Protein AF-A0A812M7A1-F1 (afdb_monomer_lite)

pLDDT: mean 77.53, std 21.24, range [25.5, 97.5]

Radius of gyration: 32.24 Å; chains: 1; bounding box: 88×56×75 Å

Structure (mmCIF, N/CA/C/O backbone):
data_AF-A0A812M7A1-F1
#
_entry.id   AF-A0A812M7A1-F1
#
loop_
_atom_site.group_PDB
_atom_site.id
_atom_site.type_symbol
_atom_site.label_atom_id
_atom_site.label_alt_id
_atom_site.label_comp_id
_atom_site.label_asym_id
_atom_site.label_entity_id
_atom_site.label_seq_id
_atom_site.pdbx_PDB_ins_code
_atom_site.Cartn_x
_atom_site.Cartn_y
_atom_site.Cartn_z
_atom_site.occupancy
_atom_site.B_iso_or_equiv
_atom_site.auth_seq_id
_atom_site.auth_comp_id
_atom_site.auth_asym_id
_atom_site.auth_atom_id
_atom_site.pdbx_PDB_model_num
ATOM 1 N N . MET A 1 1 ? -9.993 4.383 23.270 1.00 43.31 1 MET A N 1
ATOM 2 C CA . MET A 1 1 ? -11.446 4.223 23.498 1.00 43.31 1 MET A CA 1
ATOM 3 C C . MET A 1 1 ? -11.978 3.030 22.695 1.00 43.31 1 MET A C 1
ATOM 5 O O . MET A 1 1 ? -12.741 3.214 21.765 1.00 43.31 1 MET A O 1
ATOM 9 N N . THR A 1 2 ? -11.536 1.804 22.993 1.00 52.00 2 THR A N 1
ATOM 10 C CA . THR A 1 2 ? -11.909 0.593 22.219 1.00 52.00 2 THR A CA 1
ATOM 11 C C . THR A 1 2 ? -12.809 -0.370 22.996 1.00 52.00 2 THR A C 1
ATOM 13 O O . THR A 1 2 ? -13.536 -1.146 22.389 1.00 52.00 2 THR A O 1
ATOM 16 N N . SER A 1 3 ? -12.820 -0.286 24.332 1.00 56.00 3 SER A N 1
ATOM 17 C CA . SER A 1 3 ? -13.637 -1.159 25.192 1.00 56.00 3 SER A CA 1
ATOM 18 C C . SER A 1 3 ? -15.144 -0.888 25.068 1.00 56.00 3 SER A C 1
ATOM 20 O O . SER A 1 3 ? -15.955 -1.804 25.128 1.00 56.00 3 SER A O 1
ATOM 22 N N . THR A 1 4 ? -15.535 0.365 24.815 1.00 69.50 4 THR A N 1
ATOM 23 C CA . THR A 1 4 ? -16.947 0.772 24.699 1.00 69.50 4 THR A CA 1
ATOM 24 C C . THR A 1 4 ? -17.639 0.210 23.462 1.00 69.50 4 THR A C 1
ATOM 26 O O . THR A 1 4 ? -18.849 0.019 23.479 1.00 69.50 4 THR A O 1
ATOM 29 N N . LEU A 1 5 ? -16.884 -0.075 22.398 1.00 77.06 5 LEU A N 1
ATOM 30 C CA . LEU A 1 5 ? -17.440 -0.571 21.141 1.00 77.06 5 LEU A CA 1
ATOM 31 C C . LEU A 1 5 ? -17.860 -2.043 21.251 1.00 77.06 5 LEU A C 1
ATOM 33 O O . LEU A 1 5 ? -18.914 -2.424 20.749 1.00 77.06 5 LEU A O 1
ATOM 37 N N . LEU A 1 6 ? -17.073 -2.859 21.960 1.00 83.06 6 LEU A N 1
ATOM 38 C CA . LEU A 1 6 ? -17.343 -4.293 22.115 1.00 83.06 6 LEU A CA 1
ATOM 39 C C . LEU A 1 6 ? -18.573 -4.580 22.981 1.00 83.06 6 LEU A C 1
ATOM 41 O O . LEU A 1 6 ? -19.248 -5.584 22.757 1.00 83.06 6 LEU A O 1
ATOM 45 N N . GLU A 1 7 ? -18.882 -3.684 23.918 1.00 86.44 7 GLU A N 1
ATOM 46 C CA . GLU A 1 7 ? -20.028 -3.789 24.827 1.00 86.44 7 GLU A CA 1
ATOM 47 C C . GLU A 1 7 ? -21.247 -2.960 24.376 1.00 86.44 7 GLU A C 1
ATOM 49 O O . GLU A 1 7 ? -22.251 -2.898 25.083 1.00 86.44 7 GLU A O 1
ATOM 54 N N . SER A 1 8 ? -21.201 -2.335 23.192 1.00 90.31 8 SER A N 1
ATOM 55 C CA . SER A 1 8 ? -22.308 -1.527 22.668 1.00 90.31 8 SER A CA 1
ATOM 56 C C . SER A 1 8 ? -23.355 -2.383 21.949 1.00 90.31 8 SER A C 1
ATOM 58 O O . SER A 1 8 ? -23.091 -2.956 20.890 1.00 90.31 8 SER A O 1
ATOM 60 N N . GLU A 1 9 ? -24.580 -2.422 22.486 1.00 89.62 9 GLU A N 1
ATOM 61 C CA . GLU A 1 9 ? -25.716 -3.081 21.821 1.00 89.62 9 GLU A CA 1
ATOM 62 C C . GLU A 1 9 ? -26.144 -2.350 20.539 1.00 89.62 9 GLU A C 1
ATOM 64 O O . GLU A 1 9 ? -26.530 -2.978 19.551 1.00 89.62 9 GLU A O 1
ATOM 69 N N . ALA A 1 10 ? -26.049 -1.017 20.535 1.00 87.56 10 ALA A N 1
ATOM 70 C CA . ALA A 1 10 ? -26.396 -0.200 19.377 1.00 87.56 10 ALA A CA 1
ATOM 71 C C . ALA A 1 10 ? -25.455 -0.477 18.197 1.00 87.56 10 ALA A C 1
ATOM 73 O O . ALA A 1 10 ? -25.912 -0.609 17.063 1.00 87.56 10 ALA A O 1
ATOM 74 N N . GLU A 1 11 ? -24.160 -0.635 18.478 1.00 88.00 11 GLU A N 1
ATOM 75 C CA . GLU A 1 11 ? -23.157 -0.932 17.455 1.00 88.00 11 GLU A CA 1
ATOM 76 C C . GLU A 1 11 ? -23.317 -2.352 16.908 1.00 88.00 11 GLU A C 1
ATOM 78 O O . GLU A 1 11 ? -23.228 -2.580 15.701 1.00 88.00 11 GLU A O 1
ATOM 83 N N . PHE A 1 12 ? -23.621 -3.308 17.791 1.00 88.44 12 PHE A N 1
ATOM 84 C CA . PHE A 1 12 ? -23.919 -4.682 17.401 1.00 88.44 12 PHE A CA 1
ATOM 85 C C . PHE A 1 12 ? -25.092 -4.744 16.411 1.00 88.44 12 PHE A C 1
ATOM 87 O O . PHE A 1 12 ? -24.996 -5.385 15.363 1.00 88.44 12 PHE A O 1
ATOM 94 N N . LEU A 1 13 ? -26.174 -4.016 16.700 1.00 87.88 13 LEU A N 1
ATOM 95 C CA . LEU A 1 13 ? -27.337 -3.913 15.819 1.00 87.88 13 LEU A CA 1
ATOM 96 C C . LEU A 1 13 ? -27.032 -3.193 14.504 1.00 87.88 13 LEU A C 1
ATOM 98 O O . LEU A 1 13 ? -27.460 -3.654 13.444 1.00 87.88 13 LEU A O 1
ATOM 102 N N . ALA A 1 14 ? -26.312 -2.071 14.562 1.00 87.31 14 ALA A N 1
ATOM 103 C CA . ALA A 1 14 ? -25.940 -1.307 13.378 1.00 87.31 14 ALA A CA 1
ATOM 104 C C . ALA A 1 14 ? -25.132 -2.176 12.408 1.00 87.31 14 ALA A C 1
ATOM 106 O O . ALA A 1 14 ? -25.476 -2.274 11.228 1.00 87.31 14 ALA A O 1
ATOM 107 N N . ARG A 1 15 ? -24.135 -2.901 12.928 1.00 85.19 15 ARG A N 1
ATOM 108 C CA . ARG A 1 15 ? -23.300 -3.784 12.119 1.00 85.19 15 ARG A CA 1
ATOM 109 C C . ARG A 1 15 ? -24.064 -4.981 11.574 1.00 85.19 15 ARG A C 1
ATOM 111 O O . ARG A 1 15 ? -23.864 -5.324 10.414 1.00 85.19 15 ARG A O 1
ATOM 118 N N . ALA A 1 16 ? -24.946 -5.594 12.369 1.00 84.75 16 ALA A N 1
ATOM 119 C CA . ALA A 1 16 ? -25.778 -6.711 11.923 1.00 84.75 16 ALA A CA 1
ATOM 120 C C . ALA A 1 16 ? -26.663 -6.321 10.726 1.00 84.75 16 ALA A C 1
ATOM 122 O O . ALA A 1 16 ? -26.758 -7.077 9.758 1.00 84.75 16 ALA A O 1
ATOM 123 N N . ARG A 1 17 ? -27.247 -5.114 10.744 1.00 83.69 17 ARG A N 1
ATOM 124 C CA . ARG A 1 17 ? -27.999 -4.577 9.598 1.00 83.69 17 ARG A CA 1
ATOM 125 C C . ARG A 1 17 ? -27.107 -4.279 8.401 1.00 83.69 17 ARG A C 1
ATOM 127 O O . ARG A 1 17 ? -27.494 -4.567 7.275 1.00 83.69 17 ARG A O 1
ATOM 134 N N . GLU A 1 18 ? -25.923 -3.720 8.632 1.00 82.00 18 GLU A N 1
ATOM 135 C CA . GLU A 1 18 ? -24.987 -3.357 7.563 1.00 82.00 18 GLU A CA 1
ATOM 136 C C . GLU A 1 18 ? -24.528 -4.579 6.752 1.00 82.00 18 GLU A C 1
ATOM 138 O O . GLU A 1 18 ? -24.449 -4.519 5.528 1.00 82.00 18 GLU A O 1
ATOM 143 N N . ILE A 1 19 ? -24.294 -5.714 7.419 1.00 80.12 19 ILE A N 1
ATOM 144 C CA . ILE A 1 19 ? -23.956 -6.988 6.759 1.00 80.12 19 ILE A CA 1
ATOM 145 C C . ILE A 1 19 ? -25.195 -7.758 6.260 1.00 80.12 19 ILE A C 1
ATOM 147 O O . ILE A 1 19 ? -25.084 -8.883 5.765 1.00 80.12 19 ILE A O 1
ATOM 151 N N . GLY A 1 20 ? -26.386 -7.168 6.390 1.00 77.38 20 GLY A N 1
ATOM 152 C CA . GLY A 1 20 ? -27.655 -7.727 5.929 1.00 77.38 20 GLY A CA 1
ATOM 153 C C . GLY A 1 20 ? -28.077 -9.009 6.648 1.00 77.38 20 GLY A C 1
ATOM 154 O O . GLY A 1 20 ? -28.628 -9.907 6.011 1.00 77.38 20 GLY A O 1
ATOM 155 N N . MET A 1 21 ? -27.809 -9.122 7.955 1.00 81.75 21 MET A N 1
ATOM 156 C CA . MET A 1 21 ? -28.411 -10.182 8.768 1.00 81.75 21 MET A CA 1
ATOM 157 C C . MET A 1 21 ? -29.926 -9.987 8.856 1.00 81.75 21 MET A C 1
ATOM 159 O O . MET A 1 21 ? -30.416 -8.868 8.975 1.00 81.75 21 MET A O 1
ATOM 163 N N . ASP A 1 22 ? -30.662 -11.096 8.837 1.00 83.81 22 ASP A N 1
ATOM 164 C CA . ASP A 1 22 ? -32.112 -11.095 9.016 1.00 83.81 22 ASP A CA 1
ATOM 165 C C . ASP A 1 22 ? -32.507 -10.543 10.400 1.00 83.81 22 ASP A C 1
ATOM 167 O O . ASP A 1 22 ? -32.002 -10.998 11.430 1.00 83.81 22 ASP A O 1
ATOM 171 N N . ASP A 1 23 ? -33.438 -9.585 10.436 1.00 81.38 23 ASP A N 1
ATOM 172 C CA . ASP A 1 23 ? -33.872 -8.930 11.679 1.00 81.38 23 ASP A CA 1
ATOM 173 C C . ASP A 1 23 ? -34.505 -9.918 12.679 1.00 81.38 23 ASP A C 1
ATOM 175 O O . ASP A 1 23 ? -34.377 -9.752 13.896 1.00 81.38 23 ASP A O 1
ATOM 179 N N . GLY A 1 24 ? -35.183 -10.963 12.192 1.00 83.88 24 GLY A N 1
ATOM 180 C CA . GLY A 1 24 ? -35.749 -12.028 13.024 1.00 83.88 24 GLY A CA 1
ATOM 181 C C . GLY A 1 24 ? -34.666 -12.887 13.676 1.00 83.88 24 GLY A C 1
ATOM 182 O O . GLY A 1 24 ? -34.754 -13.232 14.860 1.00 83.88 24 GLY A O 1
ATOM 183 N N . PHE A 1 25 ? -33.601 -13.178 12.933 1.00 83.38 25 PHE A N 1
ATOM 184 C CA . PHE A 1 25 ? -32.420 -13.860 13.448 1.00 83.38 25 PHE A CA 1
ATOM 185 C C . PHE A 1 25 ? -31.677 -13.022 14.498 1.00 83.38 25 PHE A C 1
ATOM 187 O O . PHE A 1 25 ? -31.354 -13.535 15.571 1.00 83.38 25 PHE A O 1
ATOM 194 N N . VAL A 1 26 ? -31.485 -11.721 14.255 1.00 86.69 26 VAL A N 1
ATOM 195 C CA . VAL A 1 26 ? -30.859 -10.807 15.228 1.00 86.69 26 VAL A CA 1
ATOM 196 C C . VAL A 1 26 ? -31.675 -10.736 16.523 1.00 86.69 26 VAL A C 1
ATOM 198 O O . VAL A 1 26 ? -31.109 -10.856 17.610 1.00 86.69 26 VAL A O 1
ATOM 201 N N . LYS A 1 27 ? -33.009 -10.637 16.437 1.00 87.81 27 LYS A N 1
ATOM 202 C CA . LYS A 1 27 ? -33.887 -10.672 17.623 1.00 87.81 27 LYS A CA 1
ATOM 203 C C . LYS A 1 27 ? -33.777 -11.987 18.397 1.00 87.81 27 LYS A C 1
ATOM 205 O O . LYS A 1 27 ? -33.789 -11.973 19.625 1.00 87.81 27 LYS A O 1
ATOM 210 N N . SER A 1 28 ? -33.631 -13.111 17.694 1.00 86.62 28 SER A N 1
ATOM 211 C CA . SER A 1 28 ? -33.450 -14.430 18.316 1.00 86.62 28 SER A CA 1
ATOM 212 C C . SER A 1 28 ? -32.126 -14.519 19.088 1.00 86.62 28 SER A C 1
ATOM 214 O O . SER A 1 28 ? -32.102 -15.011 20.214 1.00 86.62 28 SER A O 1
ATOM 216 N N . LEU A 1 29 ? -31.039 -13.966 18.538 1.00 85.94 29 LEU A N 1
ATOM 217 C CA . LEU A 1 29 ? -29.747 -13.861 19.232 1.00 85.94 29 LEU A CA 1
ATOM 218 C C . LEU A 1 29 ? -29.827 -12.967 20.477 1.00 85.94 29 LEU A C 1
ATOM 220 O O . LEU A 1 29 ? -29.308 -13.331 21.534 1.00 85.94 29 LEU A O 1
ATOM 224 N N . GLN A 1 30 ? -30.529 -11.835 20.387 1.00 87.75 30 GLN A N 1
ATOM 225 C CA . GLN A 1 30 ? -30.738 -10.946 21.531 1.00 87.75 30 GLN A CA 1
ATOM 226 C C . GLN A 1 30 ? -31.567 -11.604 22.639 1.00 87.75 30 GLN A C 1
ATOM 228 O O . GLN A 1 30 ? -31.256 -11.420 23.819 1.00 87.75 30 GLN A O 1
ATOM 233 N N . ALA A 1 31 ? -32.590 -12.384 22.272 1.00 87.06 31 ALA A N 1
ATOM 234 C CA . ALA A 1 31 ? -33.393 -13.167 23.210 1.00 87.06 31 ALA A CA 1
ATOM 235 C C . ALA A 1 31 ? -32.563 -14.262 23.901 1.00 87.06 31 ALA A C 1
ATOM 237 O O . ALA A 1 31 ? -32.745 -14.506 25.090 1.00 87.06 31 ALA A O 1
ATOM 238 N N . ALA A 1 32 ? -31.587 -14.841 23.194 1.00 85.88 32 ALA A N 1
ATOM 239 C CA . ALA A 1 32 ? -30.601 -15.770 23.749 1.00 85.88 32 ALA A CA 1
ATOM 240 C C . ALA A 1 32 ? -29.496 -15.084 24.588 1.00 85.88 32 ALA A C 1
ATOM 242 O O . ALA A 1 32 ? -28.571 -15.743 25.056 1.00 85.88 32 ALA A O 1
ATOM 243 N N . GLY A 1 33 ? -29.570 -13.762 24.792 1.00 85.44 33 GLY A N 1
ATOM 244 C CA . GLY A 1 33 ? -28.637 -13.000 25.627 1.00 85.44 33 GLY A CA 1
ATOM 245 C C . GLY A 1 33 ? -27.404 -12.458 24.897 1.00 85.44 33 GLY A C 1
ATOM 246 O O . GLY A 1 33 ? -26.591 -11.767 25.518 1.00 85.44 33 GLY A O 1
ATOM 247 N N . ILE A 1 34 ? -27.278 -12.693 23.588 1.00 88.00 34 ILE A N 1
ATOM 248 C CA . ILE A 1 34 ? -26.180 -12.191 22.753 1.00 88.00 34 ILE A CA 1
ATOM 249 C C . ILE A 1 34 ? -26.586 -10.836 22.181 1.00 88.00 34 ILE A C 1
ATOM 251 O O . ILE A 1 34 ? -27.261 -10.739 21.158 1.00 88.00 34 ILE A O 1
ATOM 255 N N . LYS A 1 35 ? -26.190 -9.776 22.885 1.00 90.25 35 LYS A N 1
ATOM 256 C CA . LYS A 1 35 ? -26.544 -8.393 22.532 1.00 90.25 35 LYS A CA 1
ATOM 257 C C . LYS A 1 35 ? -25.348 -7.527 22.141 1.00 90.25 35 LYS A C 1
ATOM 259 O O . LYS A 1 35 ? -25.548 -6.429 21.644 1.00 90.25 35 LYS A O 1
ATOM 264 N N . THR A 1 36 ? -24.127 -8.005 22.374 1.00 91.50 36 THR A N 1
ATOM 265 C CA . THR A 1 36 ? -22.882 -7.248 22.187 1.00 91.50 36 THR A CA 1
ATOM 266 C C . THR A 1 36 ? -21.837 -8.108 21.476 1.00 91.50 36 THR A C 1
ATOM 268 O O . THR A 1 36 ? -21.899 -9.341 21.534 1.00 91.50 36 THR A O 1
ATOM 271 N N . PHE A 1 37 ? -20.854 -7.478 20.821 1.00 86.19 37 PHE A N 1
ATOM 272 C CA . PHE A 1 37 ? -19.740 -8.202 20.193 1.00 86.19 37 PHE A CA 1
ATOM 273 C C . PHE A 1 37 ? -18.910 -8.975 21.215 1.00 86.19 37 PHE A C 1
ATOM 275 O O . PHE A 1 37 ? -18.460 -10.076 20.912 1.00 86.19 37 PHE A O 1
ATOM 282 N N . GLY A 1 38 ? -18.754 -8.433 22.427 1.00 85.69 38 GLY A N 1
ATOM 283 C CA . GLY A 1 38 ? -18.101 -9.118 23.539 1.00 85.69 38 GLY A CA 1
ATOM 284 C C . GLY A 1 38 ? -18.779 -10.451 23.835 1.00 85.69 38 GLY A C 1
ATOM 285 O O . GLY A 1 38 ? -18.138 -11.495 23.775 1.00 85.69 38 GLY A O 1
ATOM 286 N N . LYS A 1 39 ? -20.101 -10.450 24.042 1.00 86.12 39 LYS A N 1
ATOM 287 C CA . LYS A 1 39 ? -20.864 -11.685 24.293 1.00 86.12 39 LYS A CA 1
ATOM 288 C C . LYS A 1 39 ? -20.844 -12.645 23.106 1.00 86.12 39 LYS A C 1
ATOM 290 O O . LYS A 1 39 ? -20.745 -13.849 23.320 1.00 86.12 39 LYS A O 1
ATOM 295 N N . LEU A 1 40 ? -20.899 -12.128 21.874 1.00 85.94 40 LEU A N 1
ATOM 296 C CA . LEU A 1 40 ? -20.778 -12.952 20.670 1.00 85.94 40 LEU A CA 1
ATOM 297 C C . LEU A 1 40 ? -19.402 -13.634 20.592 1.00 85.94 40 LEU A C 1
ATOM 299 O O . LEU A 1 40 ? -19.330 -14.795 20.218 1.00 85.94 40 LEU A O 1
ATOM 303 N N . ALA A 1 41 ? -18.319 -12.961 20.983 1.00 82.38 41 ALA A N 1
ATOM 304 C CA . ALA A 1 41 ? -16.970 -13.527 20.930 1.00 82.38 41 ALA A CA 1
ATOM 305 C C . ALA A 1 41 ? -16.767 -14.726 21.878 1.00 82.38 41 ALA A C 1
ATOM 307 O O . ALA A 1 41 ? -15.890 -15.551 21.633 1.00 82.38 41 ALA A O 1
ATOM 308 N N . TYR A 1 42 ? -17.582 -14.857 22.932 1.00 82.25 42 TYR A N 1
ATOM 309 C CA . TYR A 1 42 ? -17.474 -15.942 23.917 1.00 82.25 42 TYR A CA 1
ATOM 310 C C . TYR A 1 42 ? -18.356 -17.163 23.628 1.00 82.25 42 TYR A C 1
ATOM 312 O O . TYR A 1 42 ? -18.324 -18.123 24.396 1.00 82.25 42 TYR A O 1
ATOM 320 N N . ILE A 1 43 ? -19.134 -17.171 22.541 1.00 80.88 43 ILE A N 1
ATOM 321 C CA . ILE A 1 43 ? -20.024 -18.309 22.244 1.00 80.88 43 ILE A CA 1
ATOM 322 C C . ILE A 1 43 ? -19.260 -19.564 21.813 1.00 80.88 43 ILE A C 1
ATOM 324 O O . ILE A 1 43 ? -19.734 -20.678 22.025 1.00 80.88 43 ILE A O 1
ATOM 328 N N . CYS A 1 44 ? -18.087 -19.397 21.199 1.00 75.19 44 CYS A N 1
ATOM 329 C CA . CYS A 1 44 ? -17.248 -20.498 20.749 1.00 75.19 44 CYS A CA 1
ATOM 330 C C . CYS A 1 44 ? -15.781 -20.070 20.664 1.00 75.19 44 CYS A C 1
ATOM 332 O O . CYS A 1 44 ? -15.464 -18.956 20.249 1.00 75.19 44 CYS A O 1
ATOM 334 N N . ALA A 1 45 ? -14.872 -20.990 20.978 1.00 69.31 45 ALA A N 1
ATOM 335 C CA . ALA A 1 45 ? -13.446 -20.809 20.743 1.00 69.31 45 ALA A CA 1
ATOM 336 C C . ALA A 1 45 ? -13.111 -21.155 19.280 1.00 69.31 45 ALA A C 1
ATOM 338 O O . ALA A 1 45 ? -12.574 -22.223 18.996 1.00 69.31 45 ALA A O 1
ATOM 339 N N . VAL A 1 46 ? -13.471 -20.276 18.341 1.00 68.62 46 VAL A N 1
ATOM 340 C CA . VAL A 1 46 ? -13.072 -20.394 16.929 1.00 68.62 46 VAL A CA 1
ATOM 341 C C . VAL A 1 46 ? -12.033 -19.326 16.619 1.00 68.62 46 VAL A C 1
ATOM 343 O O . VAL A 1 46 ? -12.233 -18.143 16.887 1.00 68.62 46 VAL A O 1
ATOM 346 N N . SER A 1 47 ? -10.903 -19.752 16.058 1.00 64.88 47 SER A N 1
ATOM 347 C CA . SER A 1 47 ? -9.907 -18.846 15.495 1.00 64.88 47 SER A CA 1
ATOM 348 C C . SER A 1 47 ? -10.372 -18.431 14.095 1.00 64.88 47 SER A C 1
ATOM 350 O O . SER A 1 47 ? -10.571 -19.307 13.259 1.00 64.88 47 SER A O 1
ATOM 352 N N . PRO A 1 48 ? -10.478 -17.126 13.782 1.00 61.44 48 PRO A N 1
ATOM 353 C CA . PRO A 1 48 ? -10.830 -16.661 12.436 1.00 61.44 48 PRO A CA 1
ATOM 354 C C . PRO A 1 48 ? -9.881 -17.155 11.328 1.00 61.44 48 PRO A C 1
ATOM 356 O O . PRO A 1 48 ? -10.188 -17.035 10.147 1.00 61.44 48 PRO A O 1
ATOM 359 N N . GLN A 1 49 ? -8.705 -17.678 11.696 1.00 61.69 49 GLN A N 1
ATOM 360 C CA . GLN A 1 49 ? -7.683 -18.182 10.783 1.00 61.69 49 GLN A CA 1
ATOM 361 C C . GLN A 1 49 ? -7.829 -19.675 10.448 1.00 61.69 49 GLN A C 1
ATOM 363 O O . GLN A 1 49 ? -7.146 -20.140 9.538 1.00 61.69 49 GLN A O 1
ATOM 368 N N . SER A 1 50 ? -8.673 -20.438 11.156 1.00 65.81 50 SER A N 1
ATOM 369 C CA . SER A 1 50 ? -8.791 -21.890 10.942 1.00 65.81 50 SER A CA 1
ATOM 370 C C . SER A 1 50 ? -9.505 -22.254 9.637 1.00 65.81 50 SER A C 1
ATOM 372 O O . SER A 1 50 ? -9.322 -23.361 9.138 1.00 65.81 50 SER A O 1
ATOM 374 N N . GLY A 1 51 ? -10.314 -21.340 9.084 1.00 65.50 51 GLY A N 1
ATOM 375 C CA . GLY A 1 51 ? -11.144 -21.593 7.902 1.00 65.50 51 GLY A CA 1
ATOM 376 C C . GLY A 1 51 ? -12.275 -22.605 8.131 1.00 65.50 51 GLY A C 1
ATOM 377 O O . GLY A 1 51 ? -12.957 -22.964 7.174 1.00 65.50 51 GLY A O 1
ATOM 378 N N . ASP A 1 52 ? -12.465 -23.056 9.374 1.00 76.06 52 ASP A N 1
ATOM 379 C CA . ASP A 1 52 ? -13.510 -23.991 9.785 1.00 76.06 52 ASP A CA 1
ATOM 380 C C . ASP A 1 52 ? -14.487 -23.303 10.745 1.00 76.06 52 ASP A C 1
ATOM 382 O O . ASP A 1 52 ? -14.198 -23.115 11.930 1.00 76.06 52 ASP A O 1
ATOM 386 N N . ASP A 1 53 ? -15.655 -22.944 10.211 1.00 76.81 53 ASP A N 1
ATOM 387 C CA . ASP A 1 53 ? -16.742 -22.285 10.942 1.00 76.81 53 ASP A CA 1
ATOM 388 C C . ASP A 1 53 ? -17.689 -23.292 11.628 1.00 76.81 53 ASP A C 1
ATOM 390 O O . ASP A 1 53 ? -18.650 -22.896 12.295 1.00 76.81 53 ASP A O 1
ATOM 394 N N . THR A 1 54 ? -17.438 -24.602 11.504 1.00 80.38 54 THR A N 1
ATOM 395 C CA . THR A 1 54 ? -18.286 -25.660 12.082 1.00 80.38 54 THR A CA 1
ATOM 396 C C . THR A 1 54 ? -18.545 -25.480 13.584 1.00 80.38 54 THR A C 1
ATOM 398 O O . THR A 1 54 ? -19.708 -25.578 13.992 1.00 80.38 54 THR A O 1
ATOM 401 N N . PRO A 1 55 ? -17.541 -25.161 14.430 1.00 81.06 55 PRO A N 1
ATOM 402 C CA . PRO A 1 55 ? -17.774 -25.026 15.868 1.00 81.06 55 PRO A CA 1
ATOM 403 C C . PRO A 1 55 ? -18.633 -23.801 16.211 1.00 81.06 55 PRO A C 1
ATOM 405 O O . PRO A 1 55 ? -19.413 -23.838 17.163 1.00 81.06 55 PRO A O 1
ATOM 408 N N . LEU A 1 56 ? -18.534 -22.734 15.412 1.00 81.38 56 LEU A N 1
ATOM 409 C CA . LEU A 1 56 ? -19.379 -21.549 15.546 1.00 81.38 56 LEU A CA 1
ATOM 410 C C . LEU A 1 56 ? -20.831 -21.887 15.194 1.00 81.38 56 LEU A C 1
ATOM 412 O O . LEU A 1 56 ? -21.740 -21.580 15.964 1.00 81.38 56 LEU A O 1
ATOM 416 N N . ILE A 1 57 ? -21.052 -22.566 14.066 1.00 81.06 57 ILE A N 1
ATOM 417 C CA . ILE A 1 57 ? -22.395 -22.959 13.619 1.00 81.06 57 ILE A CA 1
ATOM 418 C C . ILE A 1 57 ? -23.065 -23.857 14.666 1.00 81.06 57 ILE A C 1
ATOM 420 O O . ILE A 1 57 ? -24.204 -23.596 15.049 1.00 81.06 57 ILE A O 1
ATOM 424 N N . GLN A 1 58 ? -22.353 -24.858 15.189 1.00 82.75 58 GLN A N 1
ATOM 425 C CA . GLN A 1 58 ? -22.868 -25.755 16.229 1.00 82.75 58 GLN A CA 1
ATOM 426 C C . GLN A 1 58 ? -23.210 -25.016 17.531 1.00 82.75 58 GLN A C 1
ATOM 428 O O . GLN A 1 58 ? -24.246 -25.287 18.143 1.00 82.75 58 GLN A O 1
ATOM 433 N N . ALA A 1 59 ? -22.375 -24.060 17.953 1.00 83.25 59 ALA A N 1
ATOM 434 C CA . ALA A 1 59 ? -22.639 -23.262 19.148 1.00 83.25 59 ALA A CA 1
ATOM 435 C C . ALA A 1 59 ? -23.919 -22.427 18.998 1.00 83.25 59 ALA A C 1
ATOM 437 O O . ALA A 1 59 ? -24.769 -22.426 19.892 1.00 83.25 59 ALA A O 1
ATOM 438 N N . VAL A 1 60 ? -24.103 -21.773 17.847 1.00 83.00 60 VAL A N 1
ATOM 439 C CA . VAL A 1 60 ? -25.303 -20.970 17.576 1.00 83.00 60 VAL A CA 1
ATOM 440 C C . VAL A 1 60 ? -26.548 -21.854 17.430 1.00 83.00 60 VAL A C 1
ATOM 442 O O . VAL A 1 60 ? -27.602 -21.498 17.952 1.00 83.00 60 VAL A O 1
ATOM 445 N N . GLN A 1 61 ? -26.441 -23.025 16.794 1.00 85.25 61 GLN A N 1
ATOM 446 C CA . GLN A 1 61 ? -27.538 -24.001 16.714 1.00 85.25 61 GLN A CA 1
ATOM 447 C C . GLN A 1 61 ? -28.002 -24.442 18.105 1.00 85.25 61 GLN A C 1
ATOM 449 O O . GLN A 1 61 ? -29.201 -24.447 18.384 1.00 85.25 61 GLN A O 1
ATOM 454 N N . LYS A 1 62 ? -27.054 -24.749 19.000 1.00 83.94 62 LYS A N 1
ATOM 455 C CA . LYS A 1 62 ? -27.347 -25.119 20.390 1.00 83.94 62 LYS A CA 1
ATOM 456 C C . LYS A 1 62 ? -28.026 -23.981 21.157 1.00 83.94 62 LYS A C 1
ATOM 458 O O . LYS A 1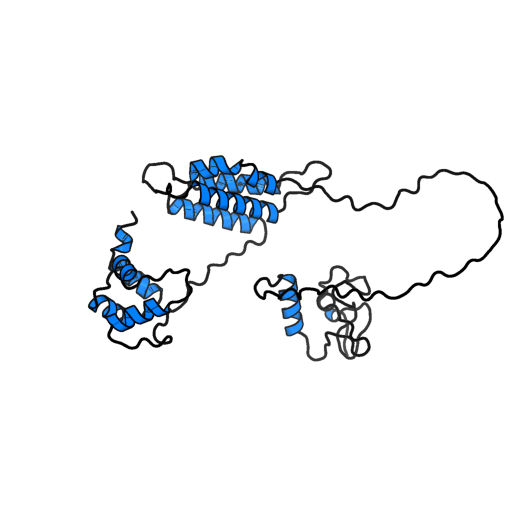 62 ? -28.944 -24.235 21.928 1.00 83.94 62 LYS A O 1
ATOM 463 N N . LEU A 1 63 ? -27.592 -22.741 20.939 1.00 83.06 63 LEU A N 1
ATOM 464 C CA . LEU A 1 63 ? -28.159 -21.557 21.594 1.00 83.06 63 LEU A CA 1
ATOM 465 C C . LEU A 1 63 ? -29.574 -21.232 21.110 1.00 83.06 63 LEU A C 1
ATOM 467 O O . LEU A 1 63 ? -30.434 -20.885 21.913 1.00 83.06 63 LEU A O 1
ATOM 471 N N . LEU A 1 64 ? -29.819 -21.346 19.806 1.00 82.06 64 LEU A N 1
ATOM 472 C CA . LEU A 1 64 ? -31.099 -20.986 19.197 1.00 82.06 64 LEU A CA 1
ATOM 473 C C . LEU A 1 64 ? -32.077 -22.161 19.099 1.00 82.06 64 LEU A C 1
ATOM 475 O O . LEU A 1 64 ? -33.209 -21.956 18.667 1.00 82.06 64 LEU A O 1
ATOM 479 N N . SER A 1 65 ? -31.652 -23.375 19.474 1.00 78.94 65 SER A N 1
ATOM 480 C CA . SER A 1 65 ? -32.428 -24.618 19.324 1.00 78.94 65 SER A CA 1
ATOM 481 C C . SER A 1 65 ? -33.044 -24.756 17.925 1.00 78.94 65 SER A C 1
ATOM 483 O O . SER A 1 65 ? -34.185 -25.182 17.759 1.00 78.94 65 SER A O 1
ATOM 485 N N . ARG A 1 66 ? -32.288 -24.328 16.909 1.00 74.94 66 ARG A N 1
ATOM 486 C CA . ARG A 1 66 ? -32.717 -24.256 15.513 1.00 74.94 66 ARG A CA 1
ATOM 487 C C . ARG A 1 66 ? -31.614 -24.799 14.625 1.00 74.94 66 ARG A C 1
ATOM 489 O O . ARG A 1 66 ? -30.471 -24.357 14.731 1.00 74.94 66 ARG A O 1
ATOM 496 N N . ASP A 1 67 ? -31.980 -25.674 13.694 1.00 68.44 67 ASP A N 1
ATOM 497 C CA . ASP A 1 67 ? -31.062 -26.125 12.656 1.00 68.44 67 ASP A CA 1
ATOM 498 C C . ASP A 1 67 ? -30.712 -24.968 11.720 1.00 68.44 67 ASP A C 1
ATOM 500 O O . ASP A 1 67 ? -31.537 -24.430 10.974 1.00 68.44 67 ASP A O 1
ATOM 504 N N . LEU A 1 68 ? -29.447 -24.571 11.776 1.00 67.62 68 LEU A N 1
ATOM 505 C CA . LEU A 1 68 ? -28.848 -23.640 10.837 1.00 67.62 68 LEU A CA 1
ATOM 506 C C . LEU A 1 68 ? -28.207 -24.466 9.732 1.00 67.62 68 LEU A C 1
ATOM 508 O O . LEU A 1 68 ? -27.057 -24.881 9.847 1.00 67.62 68 LEU A O 1
ATOM 512 N N . THR A 1 69 ? -28.950 -24.733 8.661 1.00 58.88 69 THR A N 1
ATOM 513 C CA . THR A 1 69 ? -28.333 -25.220 7.423 1.00 58.88 69 THR A CA 1
ATOM 514 C C . THR A 1 69 ? -27.327 -24.178 6.918 1.00 58.88 69 THR A C 1
ATOM 516 O O . THR A 1 69 ? -27.633 -22.985 6.998 1.00 58.88 69 THR A O 1
ATOM 519 N N . PRO A 1 70 ? -26.188 -24.574 6.320 1.00 54.88 70 PRO A N 1
ATOM 520 C CA . PRO A 1 70 ? -25.189 -23.647 5.771 1.00 54.88 70 PRO A CA 1
ATOM 521 C C . PRO A 1 70 ? -25.738 -22.606 4.772 1.00 54.88 70 PRO A C 1
ATOM 523 O O . PRO A 1 70 ? -25.101 -21.588 4.538 1.00 54.88 70 PRO A O 1
ATOM 526 N N . GLY A 1 71 ? -26.935 -22.821 4.207 1.00 51.38 71 GLY A N 1
ATOM 527 C CA . GLY A 1 71 ? -27.643 -21.851 3.357 1.00 51.38 71 GLY A CA 1
ATOM 528 C C . GLY A 1 71 ? -28.558 -20.847 4.085 1.00 51.38 71 GLY A C 1
ATOM 529 O O . GLY A 1 71 ? -29.053 -19.922 3.446 1.00 51.38 71 GLY A O 1
ATOM 530 N N . GLY A 1 72 ? -28.805 -21.018 5.390 1.00 47.44 72 GLY A N 1
ATOM 531 C CA . GLY A 1 72 ? -29.678 -20.160 6.210 1.00 47.44 72 GLY A CA 1
ATOM 532 C C . GLY A 1 72 ? -28.958 -18.972 6.858 1.00 47.44 72 GLY A C 1
ATOM 533 O O . GLY A 1 72 ? -29.575 -17.944 7.121 1.00 47.44 72 GLY A O 1
ATOM 534 N N . LEU A 1 73 ? -27.641 -19.076 7.047 1.00 52.84 73 LEU A N 1
ATOM 535 C CA . LEU A 1 73 ? -26.758 -17.954 7.361 1.00 52.84 73 LEU A CA 1
ATOM 536 C C . LEU A 1 73 ? -26.315 -17.313 6.042 1.00 52.84 73 LEU A C 1
ATOM 538 O O . LEU A 1 73 ? -25.200 -17.517 5.566 1.00 52.84 73 LEU A O 1
ATOM 542 N N . LYS A 1 74 ? -27.203 -16.532 5.418 1.00 50.88 74 LYS A N 1
ATOM 543 C CA . LYS A 1 74 ? -26.776 -15.597 4.372 1.00 50.88 74 LYS A CA 1
ATOM 544 C C . LYS A 1 74 ? -25.943 -14.506 5.044 1.00 50.88 74 LYS A C 1
ATOM 546 O O . LYS A 1 74 ? -26.466 -13.466 5.422 1.00 50.88 74 LYS A O 1
ATOM 551 N N . ILE A 1 75 ? -24.638 -14.739 5.183 1.00 52.31 75 ILE A N 1
ATOM 552 C CA . ILE A 1 75 ? -23.659 -13.659 5.333 1.00 52.31 75 ILE A CA 1
ATOM 553 C C . ILE A 1 75 ? -23.716 -12.901 4.009 1.00 52.31 75 ILE A C 1
ATOM 555 O O . ILE A 1 75 ? -23.101 -13.289 3.011 1.00 52.31 75 ILE A O 1
ATOM 559 N N . SER A 1 76 ? -24.593 -11.903 3.948 1.00 47.84 76 SER A N 1
ATOM 560 C CA . SER A 1 76 ? -24.818 -11.158 2.726 1.00 47.84 76 SER A CA 1
ATOM 561 C C . SER A 1 76 ? -23.603 -10.257 2.520 1.00 47.84 76 SER A C 1
ATOM 563 O O . SER A 1 76 ? -23.321 -9.378 3.321 1.00 47.84 76 SER A O 1
ATOM 565 N N . LYS A 1 77 ? -22.842 -10.566 1.465 1.00 47.69 77 LYS A N 1
ATOM 566 C CA . LYS A 1 77 ? -21.614 -9.887 1.039 1.00 47.69 77 LYS A CA 1
ATOM 567 C C . LYS A 1 77 ? -20.535 -9.805 2.127 1.00 47.69 77 LYS A C 1
ATOM 569 O O . LYS A 1 77 ? -20.537 -8.929 2.987 1.00 47.69 77 LYS A O 1
ATOM 574 N N . ARG A 1 78 ? -19.479 -10.616 1.954 1.00 50.25 78 ARG A N 1
ATOM 575 C CA . ARG A 1 78 ? -18.127 -10.137 2.287 1.00 50.25 78 ARG A CA 1
ATOM 576 C C . ARG A 1 78 ? -18.046 -8.708 1.760 1.00 50.25 78 ARG A C 1
ATOM 578 O O . ARG A 1 78 ? -18.378 -8.501 0.590 1.00 50.25 78 ARG A O 1
ATOM 585 N N . HIS A 1 79 ? -17.707 -7.749 2.620 1.00 47.84 79 HIS A N 1
ATOM 586 C CA . HIS A 1 79 ? -17.424 -6.393 2.171 1.00 47.84 79 HIS A CA 1
ATOM 587 C C . HIS A 1 79 ? -16.490 -6.549 0.972 1.00 47.84 79 HIS A C 1
ATOM 589 O O . HIS A 1 79 ? -15.469 -7.222 1.105 1.00 47.84 79 HIS A O 1
ATOM 595 N N . SER A 1 80 ? -16.913 -6.102 -0.214 1.00 52.03 80 SER A N 1
ATOM 596 C CA . SER A 1 80 ? -16.082 -6.257 -1.404 1.00 52.03 80 SER A CA 1
ATOM 597 C C . SER A 1 80 ? -14.745 -5.626 -1.063 1.00 52.03 80 SER A C 1
ATOM 599 O O . SER A 1 80 ? -14.740 -4.468 -0.627 1.00 52.03 80 SER A O 1
ATOM 601 N N . ASP A 1 81 ? -13.662 -6.395 -1.175 1.00 59.38 81 ASP A N 1
ATOM 602 C CA . ASP A 1 81 ? -12.325 -5.861 -0.966 1.00 59.38 81 ASP A CA 1
ATOM 603 C C . ASP A 1 81 ? -12.224 -4.605 -1.833 1.00 59.38 81 ASP A C 1
ATOM 605 O O . ASP A 1 81 ? -12.473 -4.638 -3.041 1.00 59.38 81 ASP A O 1
ATOM 609 N N . LEU A 1 82 ? -12.017 -3.460 -1.182 1.00 69.19 82 LEU A N 1
ATOM 610 C CA . LEU A 1 82 ? -11.949 -2.181 -1.870 1.00 69.19 82 LEU A CA 1
ATOM 611 C C . LEU A 1 82 ? -10.637 -2.171 -2.650 1.00 69.19 82 LEU A C 1
ATOM 613 O O . LEU A 1 82 ? -9.578 -1.858 -2.110 1.00 69.19 82 LEU A O 1
ATOM 617 N N . GLU A 1 83 ? -10.701 -2.556 -3.918 1.00 78.50 83 GLU A N 1
ATOM 618 C CA . GLU A 1 83 ? -9.561 -2.470 -4.816 1.00 78.50 83 GLU A CA 1
ATOM 619 C C . GLU A 1 83 ? -9.374 -1.021 -5.269 1.00 78.50 83 GLU A C 1
ATOM 621 O O . GLU A 1 83 ? -10.323 -0.322 -5.631 1.00 78.50 83 GLU A O 1
ATOM 626 N N . CYS A 1 84 ? -8.128 -0.554 -5.255 1.00 79.94 84 CYS A N 1
ATOM 627 C CA . CYS A 1 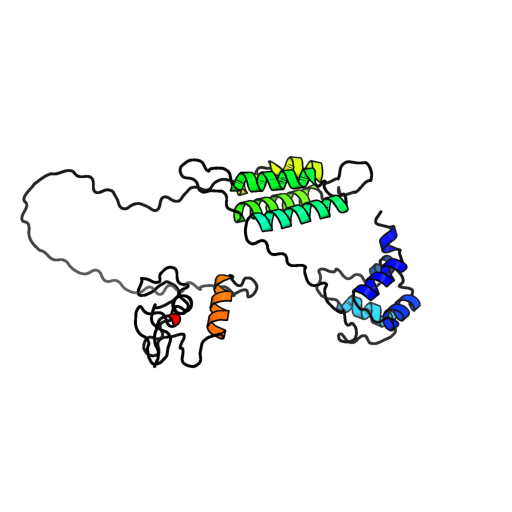84 ? -7.769 0.728 -5.837 1.00 79.94 84 CYS A CA 1
ATOM 628 C C . CYS A 1 84 ? -6.717 0.523 -6.920 1.00 79.94 84 CYS A C 1
ATOM 630 O O . CYS A 1 84 ? -5.791 -0.276 -6.765 1.00 79.94 84 CYS A O 1
ATOM 632 N N . ASP A 1 85 ? -6.868 1.239 -8.032 1.00 84.31 85 ASP A N 1
ATOM 633 C CA . ASP A 1 85 ? -5.868 1.192 -9.085 1.00 84.31 85 ASP A CA 1
ATOM 634 C C . ASP A 1 85 ? -4.599 1.924 -8.634 1.00 84.31 85 ASP A C 1
ATOM 636 O O . ASP A 1 85 ? -4.657 3.078 -8.218 1.00 84.31 85 ASP A O 1
ATOM 640 N N . VAL A 1 86 ? -3.459 1.246 -8.747 1.00 88.88 86 VAL A N 1
ATOM 641 C CA . VAL A 1 86 ? -2.118 1.756 -8.420 1.00 88.88 86 VAL A CA 1
ATOM 642 C C . VAL A 1 86 ? -1.221 1.827 -9.660 1.00 88.88 86 VAL A C 1
ATOM 644 O O . VAL A 1 86 ? 0.005 1.837 -9.560 1.00 88.88 86 VAL A O 1
ATOM 647 N N . ARG A 1 87 ? -1.815 1.835 -10.860 1.00 88.38 87 ARG A N 1
ATOM 648 C CA . ARG A 1 87 ? -1.080 2.006 -12.117 1.00 88.38 87 ARG A CA 1
ATOM 649 C C . ARG A 1 87 ? -0.450 3.396 -12.195 1.00 88.38 87 ARG A C 1
ATOM 651 O O . ARG A 1 87 ? -1.144 4.407 -12.268 1.00 88.38 87 ARG A O 1
ATOM 658 N N . GLY A 1 88 ? 0.876 3.408 -12.277 1.00 87.00 88 GLY A N 1
ATOM 659 C CA . GLY A 1 88 ? 1.672 4.627 -12.363 1.00 87.00 88 GLY A CA 1
ATOM 660 C C . GLY A 1 88 ? 1.981 5.236 -10.995 1.00 87.00 88 GLY A C 1
ATOM 661 O O . GLY A 1 88 ? 1.335 4.945 -9.990 1.00 87.00 88 GLY A O 1
ATOM 662 N N . GLU A 1 89 ? 2.996 6.093 -10.973 1.00 89.62 89 GLU A N 1
ATOM 663 C CA . GLU A 1 89 ? 3.547 6.679 -9.747 1.00 89.62 89 GLU A CA 1
ATOM 664 C C . GLU A 1 89 ? 2.536 7.563 -9.014 1.00 89.62 89 GLU A C 1
ATOM 666 O O . GLU A 1 89 ? 2.415 7.466 -7.796 1.00 89.62 89 GLU A O 1
ATOM 671 N N . LEU A 1 90 ? 1.748 8.355 -9.749 1.00 91.31 90 LEU A N 1
ATOM 672 C CA . LEU A 1 90 ? 0.751 9.253 -9.163 1.00 91.31 90 LEU A CA 1
ATOM 673 C C . LEU A 1 90 ? -0.348 8.491 -8.409 1.00 91.31 90 LEU A C 1
ATOM 675 O O . LEU A 1 90 ? -0.597 8.769 -7.240 1.00 91.31 90 LEU A O 1
ATOM 679 N N . ARG A 1 91 ? -0.964 7.481 -9.040 1.00 92.06 91 ARG A N 1
ATOM 680 C CA . ARG A 1 91 ? -2.018 6.674 -8.395 1.00 92.06 91 ARG A CA 1
ATOM 681 C C . ARG A 1 91 ? -1.479 5.893 -7.200 1.00 92.06 91 ARG A C 1
ATOM 683 O O . ARG A 1 91 ? -2.164 5.737 -6.189 1.00 92.06 91 ARG A O 1
ATOM 690 N N . LEU A 1 92 ? -0.233 5.425 -7.295 1.00 93.88 92 LEU A N 1
ATOM 691 C CA . LEU A 1 92 ? 0.449 4.795 -6.171 1.00 93.88 92 LEU A CA 1
ATOM 692 C C . LEU A 1 92 ? 0.672 5.787 -5.019 1.00 93.88 92 LEU A C 1
ATOM 694 O O . LEU A 1 92 ? 0.436 5.431 -3.865 1.00 93.88 92 LEU A O 1
ATOM 698 N N . ARG A 1 93 ? 1.067 7.033 -5.312 1.00 94.69 93 ARG A N 1
ATOM 699 C CA . ARG A 1 93 ? 1.211 8.087 -4.300 1.00 94.69 93 ARG A CA 1
ATOM 700 C C . ARG A 1 93 ? -0.121 8.369 -3.608 1.00 94.69 93 ARG A C 1
ATOM 702 O O . ARG A 1 93 ? -0.170 8.354 -2.386 1.00 94.69 93 ARG A O 1
ATOM 709 N N . GLU A 1 94 ? -1.209 8.503 -4.362 1.00 94.06 94 GLU A N 1
ATOM 710 C CA . GLU A 1 94 ? -2.562 8.692 -3.814 1.00 94.06 94 GLU A CA 1
ATOM 711 C C . GLU A 1 94 ? -3.018 7.514 -2.934 1.00 94.06 94 GLU A C 1
ATOM 713 O O . GLU A 1 94 ? -3.698 7.697 -1.921 1.00 94.06 94 GLU A O 1
ATOM 718 N N . ALA A 1 95 ? -2.667 6.275 -3.295 1.00 94.69 95 ALA A N 1
ATOM 719 C CA . ALA A 1 95 ? -2.927 5.103 -2.457 1.00 94.69 95 ALA A CA 1
ATOM 720 C C . ALA A 1 95 ? -2.136 5.150 -1.138 1.00 94.69 95 ALA A C 1
ATOM 722 O O . ALA A 1 95 ? -2.682 4.853 -0.073 1.00 94.69 95 ALA A O 1
ATOM 723 N N . PHE A 1 96 ? -0.876 5.580 -1.189 1.00 95.69 96 PHE A N 1
ATOM 724 C CA . PHE A 1 96 ? -0.046 5.757 -0.004 1.00 95.69 96 PHE A CA 1
ATOM 725 C C . PHE A 1 96 ? -0.535 6.885 0.914 1.00 95.69 96 PHE A C 1
ATOM 727 O O . PHE A 1 96 ? -0.628 6.661 2.121 1.00 95.69 96 PHE A O 1
ATOM 734 N N . THR A 1 97 ? -0.955 8.026 0.363 1.00 95.81 97 THR A N 1
ATOM 735 C CA . THR A 1 97 ? -1.567 9.124 1.129 1.00 95.81 97 THR A CA 1
ATOM 736 C C . THR A 1 97 ? -2.851 8.667 1.825 1.00 95.81 97 THR A C 1
ATOM 738 O O . THR A 1 97 ? -3.054 8.959 3.001 1.00 95.81 97 THR A O 1
ATOM 741 N N . ARG A 1 98 ? -3.704 7.876 1.155 1.00 94.75 98 ARG A N 1
ATOM 742 C CA . ARG A 1 98 ? -4.901 7.287 1.790 1.00 94.75 98 ARG A CA 1
ATOM 743 C C . ARG A 1 98 ? -4.544 6.374 2.961 1.00 94.75 98 ARG A C 1
ATOM 745 O O . ARG A 1 98 ? -5.200 6.438 3.998 1.00 94.75 98 ARG A O 1
ATOM 752 N N . ARG A 1 99 ? -3.488 5.561 2.823 1.00 94.81 99 ARG A N 1
ATOM 753 C CA . ARG A 1 99 ? -2.957 4.754 3.933 1.00 94.81 99 ARG A CA 1
ATOM 754 C C . ARG A 1 99 ? -2.486 5.656 5.078 1.00 94.81 99 ARG A C 1
ATOM 756 O O . ARG A 1 99 ? -2.841 5.379 6.215 1.00 94.81 99 ARG A O 1
ATOM 763 N N . ALA A 1 100 ? -1.760 6.734 4.783 1.00 96.62 100 ALA A N 1
ATOM 764 C CA . ALA A 1 100 ? -1.284 7.681 5.791 1.00 96.62 100 ALA A CA 1
ATOM 765 C C . ALA A 1 100 ? -2.418 8.323 6.595 1.00 96.62 100 ALA A C 1
ATOM 767 O O . ALA A 1 100 ? -2.410 8.289 7.822 1.00 96.62 100 ALA A O 1
ATOM 768 N N . LEU A 1 101 ? -3.445 8.820 5.908 1.00 95.69 101 LEU A N 1
ATOM 769 C CA . LEU A 1 101 ? -4.612 9.420 6.553 1.00 95.69 101 LEU A CA 1
ATOM 770 C C . LEU A 1 101 ? -5.389 8.414 7.411 1.00 95.69 101 LEU A C 1
ATOM 772 O O . LEU A 1 101 ? -5.832 8.757 8.502 1.00 95.69 101 LEU A O 1
ATOM 776 N N . ALA A 1 102 ? -5.532 7.167 6.957 1.00 94.56 102 ALA A N 1
ATOM 777 C CA . ALA A 1 102 ? -6.217 6.137 7.736 1.00 94.56 102 ALA A CA 1
ATOM 778 C C . ALA A 1 102 ? -5.479 5.812 9.047 1.00 94.56 102 ALA A C 1
ATOM 780 O O . ALA A 1 102 ? -6.120 5.636 10.081 1.00 94.56 102 ALA A O 1
ATOM 781 N N . PHE A 1 103 ? -4.142 5.753 9.020 1.00 94.81 103 PHE A N 1
ATOM 782 C CA . PHE A 1 103 ? -3.319 5.535 10.217 1.00 94.81 103 PHE A CA 1
ATOM 783 C C . PHE A 1 103 ? -3.343 6.726 11.186 1.00 94.81 103 PHE A C 1
ATOM 785 O O . PHE A 1 103 ? -3.339 6.519 12.406 1.00 94.81 103 PHE A O 1
ATOM 792 N N . ASP A 1 104 ? -3.420 7.941 10.645 1.00 94.50 104 ASP A N 1
ATOM 793 C CA . ASP A 1 104 ? -3.545 9.180 11.411 1.00 94.50 104 ASP A CA 1
ATOM 794 C C . ASP A 1 104 ? -4.903 9.252 12.129 1.00 94.50 104 ASP A C 1
ATOM 796 O O . ASP A 1 104 ? -4.959 9.470 13.338 1.00 94.50 104 ASP A O 1
ATOM 800 N N . GLN A 1 105 ? -5.996 8.918 11.431 1.00 92.44 105 GLN A N 1
ATOM 801 C CA . GLN A 1 105 ? -7.354 8.887 11.994 1.00 92.44 105 GLN A CA 1
ATOM 802 C C . GLN A 1 105 ? -7.509 7.923 13.179 1.00 92.44 105 GLN A C 1
ATOM 804 O O . GLN A 1 105 ? -8.265 8.203 14.110 1.00 92.44 105 GLN A O 1
ATOM 809 N N . ILE A 1 106 ? -6.803 6.789 13.166 1.00 91.81 106 ILE A N 1
ATOM 810 C CA . ILE A 1 106 ? -6.815 5.812 14.269 1.00 91.81 106 ILE A CA 1
ATOM 811 C C . ILE A 1 106 ? -5.778 6.121 15.361 1.00 91.81 106 ILE A C 1
ATOM 813 O O . ILE A 1 106 ? -5.749 5.438 16.387 1.00 91.81 106 ILE A O 1
ATOM 817 N N . GLY A 1 107 ? -4.919 7.125 15.155 1.00 91.50 107 GLY A N 1
ATOM 818 C CA . GLY A 1 107 ? -3.883 7.538 16.102 1.00 91.50 107 GLY A CA 1
ATOM 819 C C . GLY A 1 107 ? -2.741 6.532 16.276 1.00 91.50 107 GLY A C 1
ATOM 820 O O . GLY A 1 107 ? -2.080 6.540 17.314 1.00 91.50 107 GLY A O 1
ATOM 821 N N . LEU A 1 108 ? -2.514 5.639 15.303 1.00 93.06 108 LEU A N 1
ATOM 822 C CA . LEU A 1 108 ? -1.411 4.667 15.355 1.00 93.06 108 LEU A CA 1
ATOM 823 C C . LEU A 1 108 ? -0.087 5.264 14.877 1.00 93.06 108 LEU A C 1
ATOM 825 O O . LEU A 1 108 ? 0.963 4.947 15.437 1.00 93.06 108 LEU A O 1
ATOM 829 N N . MET A 1 109 ? -0.143 6.105 13.849 1.00 95.25 109 MET A N 1
ATOM 830 C CA . MET A 1 109 ? 1.005 6.766 13.234 1.00 95.25 109 MET A CA 1
ATOM 831 C C . MET A 1 109 ? 0.543 8.112 12.686 1.00 95.25 109 MET A C 1
ATOM 833 O O . MET A 1 109 ? -0.543 8.177 12.118 1.00 95.25 109 MET A O 1
ATOM 837 N N . SER A 1 110 ? 1.335 9.166 12.853 1.00 95.88 110 SER A N 1
ATOM 838 C CA . SER A 1 110 ? 0.999 10.482 12.320 1.00 95.88 110 SER A CA 1
ATOM 839 C C . SER A 1 110 ? 1.142 10.525 10.802 1.00 95.88 110 SER A C 1
ATOM 841 O O . SER A 1 110 ? 2.038 9.902 10.217 1.00 95.88 110 SER A O 1
ATOM 843 N N . PHE A 1 111 ? 0.297 11.333 10.159 1.00 96.31 111 PHE A N 1
ATOM 844 C CA . PHE A 1 111 ? 0.381 11.574 8.718 1.00 96.31 111 PHE A CA 1
ATOM 845 C C . PHE A 1 111 ? 1.785 12.036 8.302 1.00 96.31 111 PHE A C 1
ATOM 847 O O . PHE A 1 111 ? 2.342 11.533 7.332 1.00 96.31 111 PHE A O 1
ATOM 854 N N . VAL A 1 112 ? 2.385 12.952 9.069 1.00 96.06 112 VAL A N 1
ATOM 855 C CA . VAL A 1 112 ? 3.704 13.530 8.769 1.00 96.06 112 VAL A CA 1
ATOM 856 C C . VAL A 1 112 ? 4.801 12.465 8.775 1.00 96.06 112 VAL A C 1
ATOM 858 O O . VAL A 1 112 ? 5.613 12.427 7.851 1.00 96.06 112 VAL A O 1
ATOM 861 N N . ALA A 1 113 ? 4.815 11.578 9.775 1.00 95.81 113 ALA A N 1
ATOM 862 C CA . ALA A 1 113 ? 5.812 10.514 9.860 1.00 95.81 113 ALA A CA 1
ATOM 863 C C . ALA A 1 113 ? 5.691 9.532 8.683 1.00 95.81 113 ALA A C 1
ATOM 865 O O . ALA A 1 113 ? 6.693 9.111 8.100 1.00 95.81 113 ALA A O 1
ATOM 866 N N . GLN A 1 114 ? 4.460 9.198 8.291 1.00 96.38 114 GLN A N 1
ATOM 867 C CA . GLN A 1 114 ? 4.223 8.259 7.203 1.00 96.38 114 GLN A CA 1
ATOM 868 C C . GLN A 1 114 ? 4.479 8.872 5.817 1.00 96.38 114 GLN A C 1
ATOM 870 O O . GLN A 1 114 ? 5.066 8.215 4.955 1.00 96.38 114 GLN A O 1
ATOM 875 N N . GLU A 1 115 ? 4.114 10.139 5.617 1.00 95.81 115 GLU A N 1
ATOM 876 C CA . GLU A 1 115 ? 4.366 10.884 4.380 1.00 95.81 115 GLU A CA 1
ATOM 877 C C . GLU A 1 115 ? 5.867 11.150 4.180 1.00 95.81 115 GLU A C 1
ATOM 879 O O . GLU A 1 115 ? 6.346 11.132 3.045 1.00 95.81 115 GLU A O 1
ATOM 884 N N . ALA A 1 116 ? 6.643 11.330 5.257 1.00 96.50 116 ALA A N 1
ATOM 885 C CA . ALA A 1 116 ? 8.103 11.420 5.183 1.00 96.50 116 ALA A CA 1
ATOM 886 C C . ALA A 1 116 ? 8.716 10.137 4.595 1.00 96.50 116 ALA A C 1
ATOM 888 O O . ALA A 1 116 ? 9.506 10.203 3.650 1.00 96.50 116 ALA A O 1
ATOM 889 N N . TRP A 1 117 ? 8.274 8.968 5.071 1.00 96.75 117 TRP A N 1
ATOM 890 C CA . TRP A 1 117 ? 8.686 7.678 4.513 1.00 96.75 117 TRP A CA 1
ATOM 891 C C . TRP A 1 117 ? 8.281 7.523 3.043 1.00 96.75 117 TRP A C 1
ATOM 893 O O . TRP A 1 117 ? 9.088 7.112 2.207 1.00 96.75 117 TRP A O 1
ATOM 903 N N . HIS A 1 118 ? 7.044 7.879 2.685 1.00 96.38 118 HIS A N 1
ATOM 904 C CA . HIS A 1 118 ? 6.619 7.800 1.286 1.00 96.38 118 HIS A CA 1
ATOM 905 C C . HIS A 1 118 ? 7.434 8.755 0.420 1.00 96.38 118 HIS A C 1
ATOM 907 O O . HIS A 1 118 ? 7.844 8.391 -0.673 1.00 96.38 118 HIS A O 1
ATOM 913 N N . THR A 1 119 ? 7.700 9.976 0.875 1.00 95.75 119 THR A N 1
ATOM 914 C CA . THR A 1 119 ? 8.543 10.945 0.153 1.00 95.75 119 THR A CA 1
ATOM 915 C C . THR A 1 119 ? 9.932 10.377 -0.097 1.00 95.75 119 THR A C 1
ATOM 917 O O . THR A 1 119 ? 10.395 10.421 -1.231 1.00 95.75 119 THR A O 1
ATOM 920 N N . TYR A 1 120 ? 10.534 9.738 0.905 1.00 96.06 120 TYR A N 1
ATOM 921 C CA . TYR A 1 120 ? 11.818 9.057 0.761 1.00 96.06 120 TYR A CA 1
ATOM 922 C C . TYR A 1 120 ? 11.794 7.937 -0.295 1.00 96.06 120 TYR A C 1
ATOM 924 O O . TYR A 1 120 ? 12.702 7.840 -1.122 1.00 96.06 120 TYR A O 1
ATOM 932 N N . LEU A 1 121 ? 10.732 7.123 -0.333 1.00 96.06 121 LEU A N 1
ATOM 933 C CA . LEU A 1 121 ? 10.563 6.096 -1.368 1.00 96.06 121 LEU A CA 1
ATOM 934 C C . LEU A 1 121 ? 10.507 6.694 -2.776 1.00 96.06 121 LEU A C 1
ATOM 936 O O . LEU A 1 121 ? 11.193 6.202 -3.670 1.00 96.06 121 LEU A O 1
ATOM 940 N N . PHE A 1 122 ? 9.701 7.734 -2.988 1.00 95.88 122 PHE A N 1
ATOM 941 C CA . PHE A 1 122 ? 9.563 8.339 -4.316 1.00 95.88 122 PHE A CA 1
ATOM 942 C C . PHE A 1 122 ? 10.823 9.100 -4.732 1.00 95.88 122 PHE A C 1
ATOM 944 O O . PHE A 1 122 ? 11.230 8.965 -5.882 1.00 95.88 122 PHE A O 1
ATOM 951 N N . ASP A 1 123 ? 11.499 9.781 -3.802 1.00 95.31 123 ASP A N 1
ATOM 952 C CA . ASP A 1 123 ? 12.801 10.408 -4.059 1.00 95.31 123 ASP A CA 1
ATOM 953 C C . ASP A 1 123 ? 13.833 9.373 -4.533 1.00 95.31 123 ASP A C 1
ATOM 955 O O . ASP A 1 123 ? 14.525 9.584 -5.527 1.00 95.31 123 ASP A O 1
ATOM 959 N N . SER A 1 124 ? 13.865 8.190 -3.906 1.00 93.88 124 SER A N 1
ATOM 960 C CA . SER A 1 124 ? 14.767 7.107 -4.318 1.00 93.88 124 SER A CA 1
ATOM 961 C C . SER A 1 124 ? 14.506 6.593 -5.740 1.00 93.88 124 SER A C 1
ATOM 963 O O . SER A 1 12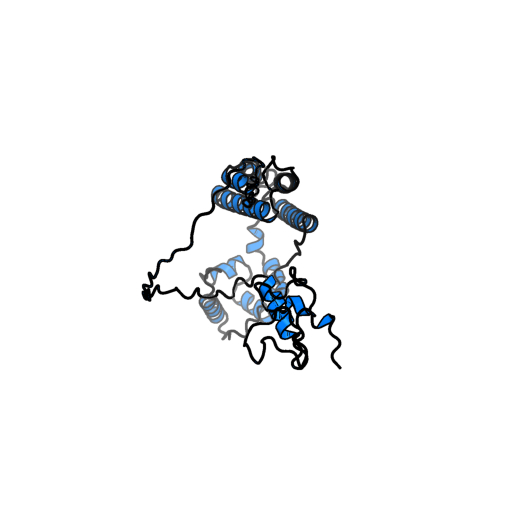4 ? 15.443 6.160 -6.411 1.00 93.88 124 SER A O 1
ATOM 965 N N . VAL A 1 125 ? 13.253 6.649 -6.209 1.00 94.44 125 VAL A N 1
ATOM 966 C CA . VAL A 1 125 ? 12.847 6.232 -7.562 1.00 94.44 125 VAL A CA 1
ATOM 967 C C . VAL A 1 125 ? 13.207 7.299 -8.596 1.00 94.44 125 VAL A C 1
ATOM 969 O O . VAL A 1 125 ? 13.610 6.956 -9.706 1.00 94.44 125 VAL A O 1
ATOM 972 N N . THR A 1 126 ? 13.101 8.579 -8.234 1.00 93.44 126 THR A N 1
ATOM 973 C CA . THR A 1 126 ? 13.385 9.706 -9.135 1.00 93.44 126 THR A CA 1
ATOM 974 C C . THR A 1 126 ? 14.851 10.127 -9.155 1.00 93.44 126 THR A C 1
ATOM 976 O O . THR A 1 126 ? 15.264 10.846 -10.061 1.00 93.44 126 THR A O 1
ATOM 979 N N . ARG A 1 127 ? 15.648 9.705 -8.170 1.00 92.19 127 ARG A N 1
ATOM 980 C CA . ARG A 1 127 ? 17.063 10.060 -8.069 1.00 92.19 127 ARG A CA 1
ATOM 981 C C . ARG A 1 127 ? 17.881 9.445 -9.202 1.00 92.19 127 ARG A C 1
ATOM 983 O O . ARG A 1 127 ? 17.810 8.240 -9.454 1.00 92.19 127 ARG A O 1
ATOM 990 N N . ASP A 1 128 ? 18.735 10.266 -9.812 1.00 92.50 128 ASP A N 1
ATOM 991 C CA . ASP A 1 128 ? 19.657 9.807 -10.845 1.00 92.50 128 ASP A CA 1
ATOM 992 C C . ASP A 1 128 ? 20.634 8.753 -10.296 1.00 92.50 128 ASP A C 1
ATOM 994 O O . ASP A 1 128 ? 21.326 8.997 -9.295 1.00 92.50 128 ASP A O 1
ATOM 998 N N . PRO A 1 129 ? 20.715 7.570 -10.934 1.00 94.38 129 PRO A N 1
ATOM 999 C CA . PRO A 1 129 ? 21.648 6.537 -10.532 1.00 94.38 129 PRO A CA 1
ATOM 1000 C C . PRO A 1 129 ? 23.090 6.951 -10.865 1.00 94.38 129 PRO A C 1
ATOM 1002 O O . PRO A 1 129 ? 23.333 7.638 -11.862 1.00 94.38 129 PRO A O 1
ATOM 1005 N N . PRO A 1 130 ? 24.086 6.466 -10.103 1.00 92.56 130 PRO A N 1
ATOM 1006 C CA . PRO A 1 130 ? 25.483 6.575 -10.504 1.00 92.56 130 PRO A CA 1
ATOM 1007 C C . PRO A 1 130 ? 25.735 5.948 -11.889 1.00 92.56 130 PRO A C 1
ATOM 1009 O O . PRO A 1 130 ? 25.019 5.019 -12.285 1.00 92.56 130 PRO A O 1
ATOM 1012 N N . PRO A 1 131 ? 26.789 6.371 -12.614 1.00 92.31 131 PRO A N 1
ATOM 1013 C CA . PRO A 1 131 ? 27.135 5.786 -13.905 1.00 92.31 131 PRO A CA 1
ATOM 1014 C C . PRO A 1 131 ? 27.224 4.255 -13.844 1.00 92.31 131 PRO A C 1
ATOM 1016 O O . PRO A 1 131 ? 27.757 3.679 -12.892 1.00 92.31 131 PRO A O 1
ATOM 1019 N N . GLY A 1 132 ? 26.670 3.586 -14.856 1.00 91.94 132 GLY A N 1
ATOM 1020 C CA . GLY A 1 132 ? 26.636 2.123 -14.924 1.00 91.94 132 GLY A CA 1
ATOM 1021 C C . GLY A 1 132 ? 25.591 1.451 -14.025 1.00 91.94 132 GLY A C 1
ATOM 1022 O O . GLY A 1 132 ? 25.612 0.227 -13.911 1.00 91.94 132 GLY A O 1
ATOM 1023 N N . HIS A 1 133 ? 24.671 2.200 -13.408 1.00 95.19 133 HIS A N 1
ATOM 1024 C CA . HIS A 1 133 ? 23.579 1.661 -12.594 1.00 95.19 133 HIS A CA 1
ATOM 1025 C C . HIS A 1 133 ? 22.204 2.033 -13.161 1.00 95.19 133 HIS A C 1
ATOM 1027 O O . HIS A 1 133 ? 22.046 2.990 -13.914 1.00 95.19 133 HIS A O 1
ATOM 1033 N N . LYS A 1 134 ? 21.189 1.242 -12.810 1.00 94.06 134 LYS A N 1
ATOM 1034 C CA . LYS A 1 134 ? 19.789 1.479 -13.173 1.00 94.06 134 LYS A CA 1
ATOM 1035 C C . LYS A 1 134 ? 19.088 2.317 -12.106 1.00 94.06 134 LYS A C 1
ATOM 1037 O O . LYS A 1 134 ? 19.411 2.216 -10.922 1.00 94.06 134 LYS A O 1
ATOM 1042 N N . PHE A 1 135 ? 18.067 3.061 -12.526 1.00 95.62 135 PHE A N 1
ATOM 1043 C CA . PHE A 1 135 ? 17.105 3.678 -11.614 1.00 95.62 135 PHE A CA 1
ATOM 1044 C C . PHE A 1 135 ? 16.481 2.637 -10.685 1.00 95.62 135 PHE A C 1
ATOM 1046 O O . PHE A 1 135 ? 16.281 1.476 -11.067 1.00 95.62 135 PHE A O 1
ATOM 1053 N N . THR A 1 136 ? 16.152 3.073 -9.475 1.00 95.88 136 THR A N 1
ATOM 1054 C CA . THR A 1 136 ? 15.379 2.271 -8.533 1.00 95.88 136 THR A CA 1
ATOM 1055 C C . THR A 1 136 ? 13.966 2.124 -9.073 1.00 95.88 136 THR A C 1
ATOM 1057 O O . THR A 1 136 ? 13.272 3.096 -9.343 1.00 95.88 136 THR A O 1
ATOM 1060 N N . SER A 1 137 ? 13.530 0.886 -9.277 1.00 95.19 137 SER A N 1
ATOM 1061 C CA . SER A 1 137 ? 12.187 0.621 -9.797 1.00 95.19 137 SER A CA 1
ATOM 1062 C C . SER A 1 137 ? 11.107 0.787 -8.723 1.00 95.19 137 SER A C 1
ATOM 1064 O O . SER A 1 137 ? 11.344 0.542 -7.540 1.00 95.19 137 SER A O 1
ATOM 1066 N N . ILE A 1 138 ? 9.864 1.057 -9.136 1.00 94.19 138 ILE A N 1
ATOM 1067 C CA . ILE A 1 138 ? 8.698 1.033 -8.229 1.00 94.19 138 ILE A CA 1
ATOM 1068 C C . ILE A 1 138 ? 8.591 -0.315 -7.496 1.00 94.19 138 ILE A C 1
ATOM 1070 O O . ILE A 1 138 ? 8.247 -0.369 -6.319 1.00 94.19 138 ILE A O 1
ATOM 1074 N N . ALA A 1 139 ? 8.932 -1.425 -8.159 1.00 93.75 139 ALA A N 1
ATOM 1075 C CA . ALA A 1 139 ? 8.927 -2.745 -7.532 1.00 93.75 139 ALA A CA 1
ATOM 1076 C C . ALA A 1 139 ? 9.933 -2.850 -6.369 1.00 93.75 139 ALA A C 1
ATOM 1078 O O . ALA A 1 139 ? 9.622 -3.472 -5.352 1.00 93.75 139 ALA A O 1
ATOM 1079 N N . GLN A 1 140 ? 11.107 -2.222 -6.495 1.00 95.38 140 GLN A N 1
ATOM 1080 C CA . GLN A 1 140 ? 12.087 -2.112 -5.412 1.00 95.38 140 GLN A CA 1
ATOM 1081 C C . GLN A 1 140 ? 11.559 -1.255 -4.259 1.00 95.38 140 GLN A C 1
ATOM 1083 O O . GLN A 1 140 ? 11.651 -1.685 -3.112 1.00 95.38 140 GLN A O 1
ATOM 1088 N N . ALA A 1 141 ? 10.920 -0.118 -4.553 1.00 95.31 141 ALA A N 1
ATOM 1089 C CA . ALA A 1 141 ? 10.280 0.719 -3.536 1.00 95.31 141 ALA A CA 1
ATOM 1090 C C . ALA A 1 141 ? 9.178 -0.034 -2.765 1.00 95.31 141 ALA A C 1
ATOM 1092 O O . ALA A 1 141 ? 9.122 0.020 -1.539 1.00 95.31 141 ALA A O 1
ATOM 1093 N N . LEU A 1 142 ? 8.350 -0.824 -3.457 1.00 95.25 142 LEU A N 1
ATOM 1094 C CA . LEU A 1 142 ? 7.328 -1.665 -2.821 1.00 95.25 142 LEU A CA 1
ATOM 1095 C C . LEU A 1 142 ? 7.924 -2.812 -1.992 1.00 95.25 142 LEU A C 1
ATOM 1097 O O . LEU A 1 142 ? 7.331 -3.214 -0.991 1.00 95.25 142 LEU A O 1
ATOM 1101 N N . ASN A 1 143 ? 9.072 -3.362 -2.397 1.00 95.69 143 ASN A N 1
ATOM 1102 C CA . ASN A 1 143 ? 9.806 -4.332 -1.581 1.00 95.69 143 ASN A CA 1
ATOM 1103 C C . ASN A 1 143 ? 10.361 -3.675 -0.312 1.00 95.69 143 ASN A C 1
ATOM 1105 O O . ASN A 1 143 ? 10.217 -4.248 0.762 1.00 95.69 143 ASN A O 1
ATOM 1109 N N . ALA A 1 144 ? 10.924 -2.470 -0.422 1.00 96.94 144 ALA A N 1
ATOM 1110 C CA . ALA A 1 144 ? 11.412 -1.711 0.725 1.00 96.94 144 ALA A CA 1
ATOM 1111 C C . ALA A 1 144 ? 10.279 -1.374 1.709 1.00 96.94 144 ALA A C 1
ATOM 1113 O O . ALA A 1 144 ? 10.433 -1.594 2.907 1.00 96.94 144 ALA A O 1
ATOM 1114 N N . ASP A 1 145 ? 9.117 -0.926 1.212 1.00 97.19 145 ASP A N 1
ATOM 1115 C CA . ASP A 1 145 ? 7.923 -0.695 2.039 1.00 97.19 145 ASP A CA 1
ATOM 1116 C C . ASP A 1 145 ? 7.498 -1.980 2.764 1.00 97.19 145 ASP A C 1
ATOM 1118 O O . ASP A 1 145 ? 7.304 -1.965 3.977 1.00 97.19 145 ASP A O 1
ATOM 1122 N N . ARG A 1 146 ? 7.438 -3.120 2.060 1.00 96.62 146 ARG A N 1
ATOM 1123 C CA . ARG A 1 146 ? 7.136 -4.421 2.682 1.00 96.62 146 ARG A CA 1
ATOM 1124 C C . ARG A 1 146 ? 8.124 -4.792 3.786 1.00 96.62 146 ARG A C 1
ATOM 1126 O O . ARG A 1 146 ? 7.682 -5.190 4.861 1.00 96.62 146 ARG A O 1
ATOM 1133 N N . GLU A 1 147 ? 9.425 -4.674 3.538 1.00 96.88 147 GLU A N 1
ATOM 1134 C CA . GLU A 1 147 ? 10.456 -4.975 4.540 1.00 96.88 147 GLU A CA 1
ATOM 1135 C C . GLU A 1 147 ? 10.339 -4.057 5.761 1.00 96.88 147 GLU A C 1
ATOM 1137 O O . GLU A 1 147 ? 10.396 -4.539 6.895 1.00 96.88 147 GLU A O 1
ATOM 1142 N N . LEU A 1 148 ? 10.099 -2.757 5.554 1.00 97.50 148 LEU A N 1
ATOM 1143 C CA . LEU A 1 148 ? 9.885 -1.811 6.648 1.00 97.50 148 LEU A CA 1
ATOM 1144 C C . LEU A 1 148 ? 8.685 -2.224 7.501 1.00 97.50 148 LEU A C 1
ATOM 1146 O O . LEU A 1 148 ? 8.807 -2.308 8.721 1.00 97.50 148 LEU A O 1
ATOM 1150 N N . TRP A 1 149 ? 7.547 -2.543 6.878 1.00 96.00 149 TRP A N 1
ATOM 1151 C CA . TRP A 1 149 ? 6.344 -2.970 7.600 1.00 96.00 149 TRP A CA 1
ATOM 1152 C C . TRP A 1 149 ? 6.527 -4.296 8.335 1.00 96.00 149 TRP A C 1
ATOM 1154 O O . TRP A 1 149 ? 5.997 -4.458 9.433 1.00 96.00 149 TRP A O 1
ATOM 1164 N N . GLN A 1 150 ? 7.293 -5.234 7.776 1.00 96.12 150 GLN A N 1
ATOM 1165 C CA . GLN A 1 150 ? 7.611 -6.489 8.456 1.00 96.12 150 GLN A CA 1
ATOM 1166 C C . GLN A 1 150 ? 8.434 -6.256 9.725 1.00 96.12 150 GLN A C 1
ATOM 1168 O O . GLN A 1 150 ? 8.109 -6.823 10.767 1.00 96.12 150 GLN A O 1
ATOM 1173 N N . ILE A 1 151 ? 9.470 -5.417 9.655 1.00 96.19 151 ILE A N 1
ATOM 1174 C CA . ILE A 1 151 ? 10.317 -5.102 10.813 1.00 96.19 151 ILE A CA 1
ATOM 1175 C C . ILE A 1 151 ? 9.522 -4.289 11.838 1.00 96.19 151 ILE A C 1
ATOM 1177 O O . ILE A 1 151 ? 9.513 -4.628 13.019 1.00 96.19 151 ILE A O 1
ATOM 1181 N N . LEU A 1 152 ? 8.772 -3.281 11.385 1.00 95.94 152 LEU A N 1
ATOM 1182 C CA . LEU A 1 152 ? 7.908 -2.468 12.237 1.00 95.94 152 LEU A CA 1
ATOM 1183 C C . LEU A 1 152 ? 6.909 -3.344 12.996 1.00 95.94 152 LEU A C 1
ATOM 1185 O O . LEU A 1 152 ? 6.768 -3.201 14.208 1.00 95.94 152 LEU A O 1
ATOM 1189 N N . ALA A 1 153 ? 6.261 -4.297 12.323 1.00 94.06 153 ALA A N 1
ATOM 1190 C CA . ALA A 1 153 ? 5.336 -5.229 12.961 1.00 94.06 153 ALA A CA 1
ATOM 1191 C C . ALA A 1 153 ? 6.025 -6.174 13.958 1.00 94.06 153 ALA A C 1
ATOM 1193 O O . ALA A 1 153 ? 5.392 -6.603 14.917 1.00 94.06 153 ALA A O 1
ATOM 1194 N N . GLN A 1 154 ? 7.297 -6.522 13.754 1.00 94.56 154 GLN A N 1
ATOM 1195 C CA . GLN A 1 154 ? 8.061 -7.339 14.700 1.00 94.56 154 GLN A CA 1
ATOM 1196 C C . GLN A 1 154 ? 8.451 -6.538 15.946 1.00 94.56 154 GLN A C 1
ATOM 1198 O O . GLN A 1 154 ? 8.252 -7.023 17.057 1.00 94.56 154 GLN A O 1
ATOM 1203 N N . GLU A 1 155 ? 8.958 -5.318 15.768 1.00 93.62 155 GLU A N 1
ATOM 1204 C CA . GLU A 1 155 ? 9.464 -4.477 16.860 1.00 93.62 155 GLU A CA 1
ATOM 1205 C C . GLU A 1 155 ? 8.359 -3.809 17.685 1.00 93.62 155 GLU A C 1
ATOM 1207 O O . GLU A 1 155 ? 8.536 -3.561 18.876 1.00 93.62 155 GLU A O 1
ATOM 1212 N N . SER A 1 156 ? 7.201 -3.542 17.079 1.00 92.25 156 SER A N 1
ATOM 1213 C CA . SER A 1 156 ? 6.052 -2.947 17.776 1.00 92.25 156 SER A CA 1
ATOM 1214 C C . SER A 1 156 ? 5.192 -3.970 18.536 1.00 92.25 156 SER A C 1
ATOM 1216 O O . SER A 1 156 ? 4.224 -3.600 19.203 1.00 92.25 156 SER A O 1
ATOM 1218 N N . ARG A 1 157 ? 5.502 -5.275 18.479 1.00 90.06 157 ARG A N 1
ATOM 1219 C CA . ARG A 1 157 ? 4.707 -6.303 19.177 1.00 90.06 157 ARG A CA 1
ATOM 1220 C C . ARG A 1 157 ? 4.629 -6.027 20.678 1.00 90.06 157 ARG A C 1
ATOM 1222 O O . ARG A 1 157 ? 5.638 -5.960 21.368 1.00 90.06 157 ARG A O 1
ATOM 1229 N N . GLY A 1 158 ? 3.402 -5.915 21.184 1.00 83.31 158 GLY A N 1
ATOM 1230 C CA . GLY A 1 158 ? 3.118 -5.704 22.607 1.00 83.31 158 GLY A CA 1
ATOM 1231 C C . GLY A 1 158 ? 3.275 -4.260 23.100 1.00 83.31 158 GLY A C 1
ATOM 1232 O O . GLY A 1 158 ? 2.864 -3.972 24.222 1.00 83.31 158 GLY A O 1
ATOM 1233 N N . SER A 1 159 ? 3.796 -3.342 22.278 1.00 78.00 159 SER A N 1
ATOM 1234 C CA . SER A 1 159 ? 4.005 -1.930 22.636 1.00 78.00 159 SER A CA 1
ATOM 1235 C C . SER A 1 159 ? 2.971 -0.971 22.026 1.00 78.00 159 SER A C 1
ATOM 1237 O O . SER A 1 159 ? 2.982 0.220 22.332 1.00 78.00 159 SER A O 1
ATOM 1239 N N . ILE A 1 160 ? 2.027 -1.473 21.220 1.00 86.25 160 ILE A N 1
ATOM 1240 C CA . ILE A 1 160 ? 0.991 -0.651 20.577 1.00 86.25 160 ILE A CA 1
ATOM 1241 C C . ILE A 1 160 ? -0.118 -0.312 21.579 1.00 86.25 160 ILE A C 1
ATOM 1243 O O . ILE A 1 160 ? -1.024 -1.109 21.828 1.00 86.25 160 ILE A O 1
ATOM 1247 N N . LYS A 1 161 ? -0.069 0.899 22.138 1.00 86.00 161 LYS A N 1
ATOM 1248 C CA . LYS A 1 161 ? -1.169 1.497 22.904 1.00 86.00 161 LYS A CA 1
ATOM 1249 C C . LYS A 1 161 ? -1.386 2.931 22.439 1.00 86.00 161 LYS A C 1
ATOM 1251 O O . LYS A 1 161 ? -0.487 3.756 22.548 1.00 86.00 161 LYS A O 1
ATOM 1256 N N . VAL A 1 162 ? -2.585 3.221 21.939 1.00 86.38 162 VAL A N 1
ATOM 1257 C CA . VAL A 1 162 ? -2.979 4.582 21.555 1.00 86.38 162 VAL A CA 1
ATOM 1258 C C . VAL A 1 162 ? -3.462 5.318 22.799 1.00 86.38 162 VAL A C 1
ATOM 1260 O O . VAL A 1 162 ? -4.439 4.903 23.430 1.00 86.38 162 VAL A O 1
ATOM 1263 N N . ILE A 1 163 ? -2.772 6.399 23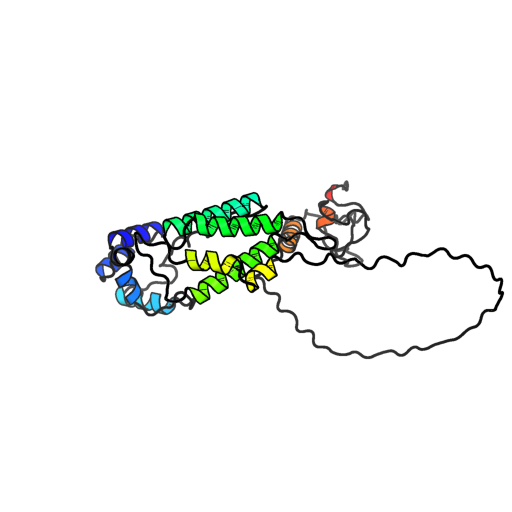.153 1.00 85.31 163 ILE A N 1
ATOM 1264 C CA . ILE A 1 163 ? -3.091 7.258 24.296 1.00 85.31 163 ILE A CA 1
ATOM 1265 C C . ILE A 1 163 ? -3.287 8.678 23.763 1.00 85.31 163 ILE A C 1
ATOM 1267 O O . ILE A 1 163 ? -2.427 9.204 23.062 1.00 85.31 163 ILE A O 1
ATOM 1271 N N . GLY A 1 164 ? -4.431 9.292 24.074 1.00 82.12 164 GLY A N 1
ATOM 1272 C CA . GLY A 1 164 ? -4.733 10.655 23.634 1.00 82.12 164 GLY A CA 1
ATOM 1273 C C . GLY A 1 164 ? -3.758 11.675 24.229 1.00 82.12 164 GLY A C 1
ATOM 1274 O O . GLY A 1 164 ? -3.401 11.576 25.400 1.00 82.12 164 GLY A O 1
ATOM 1275 N N . GLY A 1 165 ? -3.331 12.648 23.420 1.00 83.06 165 GLY A N 1
ATOM 1276 C CA . GLY A 1 165 ? -2.397 13.707 23.829 1.00 83.06 165 GLY A CA 1
ATOM 1277 C C . GLY A 1 165 ? -0.916 13.308 23.826 1.00 83.06 165 GLY A C 1
ATOM 1278 O O . GLY A 1 165 ? -0.065 14.154 24.084 1.00 83.06 165 GLY A O 1
ATOM 1279 N N . VAL A 1 166 ? -0.592 12.052 23.510 1.00 85.69 166 VAL A N 1
ATOM 1280 C CA . VAL A 1 166 ? 0.785 11.556 23.370 1.00 85.69 166 VAL A CA 1
ATOM 1281 C C . VAL A 1 166 ? 1.084 11.306 21.890 1.00 85.69 166 VAL A C 1
ATOM 1283 O O . VAL A 1 166 ? 0.177 10.989 21.120 1.00 85.69 166 VAL A O 1
ATOM 1286 N N . LYS A 1 167 ? 2.354 11.455 21.485 1.00 87.69 167 LYS A N 1
ATOM 1287 C CA . LYS A 1 167 ? 2.807 11.147 20.118 1.00 87.69 167 LYS A CA 1
ATOM 1288 C C . LYS A 1 167 ? 2.389 9.711 19.736 1.00 87.69 167 LYS A C 1
ATOM 1290 O O . LYS A 1 167 ? 2.533 8.818 20.579 1.00 87.69 167 LYS A O 1
ATOM 1295 N N . PRO A 1 168 ? 1.890 9.473 18.506 1.00 94.12 168 PRO A N 1
ATOM 1296 C CA . PRO A 1 168 ? 1.459 8.147 18.084 1.00 94.12 168 PRO A CA 1
ATOM 1297 C C . PRO A 1 168 ? 2.551 7.083 18.274 1.00 94.12 168 PRO A C 1
ATOM 1299 O O . PRO A 1 168 ? 3.735 7.357 18.050 1.00 94.12 168 PRO A O 1
ATOM 1302 N N . PRO A 1 169 ? 2.176 5.858 18.682 1.00 93.44 169 PRO A N 1
ATOM 1303 C CA . PRO A 1 169 ? 3.130 4.849 19.132 1.00 93.44 169 PRO A CA 1
ATOM 1304 C C . PRO A 1 169 ? 4.089 4.380 18.034 1.00 93.44 169 PRO A C 1
ATOM 1306 O O . PRO A 1 169 ? 5.190 3.939 18.356 1.00 93.44 169 PRO A O 1
ATOM 1309 N N . LEU A 1 170 ? 3.703 4.455 16.754 1.00 95.44 170 LEU A N 1
ATOM 1310 C CA . LEU A 1 170 ? 4.518 3.948 15.646 1.00 95.44 170 LEU A CA 1
ATOM 1311 C C . LEU A 1 170 ? 5.463 4.985 15.029 1.00 95.44 170 LEU A C 1
ATOM 1313 O O . LEU A 1 170 ? 6.343 4.596 14.262 1.00 95.44 170 LEU A O 1
ATOM 1317 N N . ASP A 1 171 ? 5.340 6.268 15.374 1.00 95.44 171 ASP A N 1
ATOM 1318 C CA . ASP A 1 171 ? 6.143 7.328 14.752 1.00 95.44 171 ASP A CA 1
ATOM 1319 C C . ASP A 1 171 ? 7.641 7.130 14.996 1.00 95.44 171 ASP A C 1
ATOM 1321 O O . ASP A 1 171 ? 8.441 7.148 14.066 1.00 95.44 171 ASP A O 1
ATOM 1325 N N . VAL A 1 172 ? 8.025 6.853 16.246 1.00 92.94 172 VAL A N 1
ATOM 1326 C CA . VAL A 1 172 ? 9.434 6.622 16.612 1.00 92.94 172 VAL A CA 1
ATOM 1327 C C . VAL A 1 172 ? 9.997 5.394 15.888 1.00 92.94 172 VAL A C 1
ATOM 1329 O O . VAL A 1 172 ? 11.184 5.341 15.558 1.00 92.94 172 VAL A O 1
ATOM 1332 N N . PHE A 1 173 ? 9.152 4.394 15.615 1.00 95.06 173 PHE A N 1
ATOM 1333 C CA . PHE A 1 173 ? 9.565 3.216 14.862 1.00 95.06 173 PHE A CA 1
ATOM 1334 C C . PHE A 1 173 ? 9.789 3.557 13.395 1.00 95.06 173 PHE A C 1
ATOM 1336 O O . PHE A 1 173 ? 10.860 3.250 12.885 1.00 95.06 173 PHE A O 1
ATOM 1343 N N . ILE A 1 174 ? 8.841 4.207 12.714 1.00 95.25 174 ILE A N 1
ATOM 1344 C CA . ILE A 1 174 ? 9.001 4.514 11.286 1.00 95.25 174 ILE A CA 1
ATOM 1345 C C . ILE A 1 174 ? 10.140 5.514 11.036 1.00 95.25 174 ILE A C 1
ATOM 1347 O O . ILE A 1 174 ? 10.932 5.303 10.120 1.00 95.25 174 ILE A O 1
ATOM 1351 N N . GLU A 1 175 ? 10.312 6.514 11.909 1.00 94.31 175 GLU A N 1
ATOM 1352 C CA . GLU A 1 175 ? 11.409 7.494 11.853 1.00 94.31 175 GLU A CA 1
ATOM 1353 C C . GLU A 1 175 ? 12.794 6.840 11.978 1.00 94.31 175 GLU A C 1
ATOM 1355 O O . GLU A 1 175 ? 13.765 7.302 11.375 1.00 94.31 175 GLU A O 1
ATOM 1360 N N . ARG A 1 176 ? 12.897 5.746 12.740 1.00 94.69 176 ARG A N 1
ATOM 1361 C CA . ARG A 1 176 ? 14.133 4.966 12.884 1.00 94.69 176 ARG A CA 1
ATOM 1362 C C . ARG A 1 176 ? 14.301 3.929 11.774 1.00 94.69 176 ARG A C 1
ATOM 1364 O O . ARG A 1 176 ? 15.414 3.690 11.317 1.00 94.69 176 ARG A O 1
ATOM 1371 N N . LEU A 1 177 ? 13.214 3.284 11.355 1.00 95.25 177 LEU A N 1
ATOM 1372 C CA . LEU A 1 177 ? 13.251 2.163 10.415 1.00 95.25 177 LEU A CA 1
ATOM 1373 C C . LEU A 1 177 ? 13.396 2.600 8.955 1.00 95.25 177 LEU A C 1
ATOM 1375 O O . LEU A 1 177 ? 13.908 1.822 8.152 1.00 95.25 177 LEU A O 1
ATOM 1379 N N . GLN A 1 178 ? 13.027 3.836 8.612 1.00 93.06 178 GLN A N 1
ATOM 1380 C CA . GLN A 1 178 ? 13.218 4.394 7.266 1.00 93.06 178 GLN A CA 1
ATOM 1381 C C . GLN A 1 178 ? 14.679 4.353 6.788 1.00 93.06 178 GLN A C 1
ATOM 1383 O O . GLN A 1 178 ? 14.930 4.210 5.597 1.00 93.06 178 GLN A O 1
ATOM 1388 N N . THR A 1 179 ? 15.654 4.433 7.701 1.00 91.50 179 THR A N 1
ATOM 1389 C CA . THR A 1 179 ? 17.091 4.374 7.379 1.00 91.50 179 THR A CA 1
ATOM 1390 C C . THR A 1 179 ? 17.711 3.005 7.665 1.00 91.50 179 THR A C 1
ATOM 1392 O O . THR A 1 179 ? 18.924 2.823 7.530 1.00 91.50 179 THR A O 1
ATOM 1395 N N . HIS A 1 180 ? 16.897 2.016 8.041 1.00 96.00 180 HIS A N 1
ATOM 1396 C CA . HIS A 1 180 ? 17.376 0.698 8.421 1.00 96.00 180 HIS A CA 1
ATOM 1397 C C . HIS A 1 180 ? 18.018 -0.026 7.231 1.00 96.00 180 HIS A C 1
ATOM 1399 O O . HIS A 1 180 ? 17.464 -0.077 6.132 1.00 96.00 180 HIS A O 1
ATOM 1405 N N . THR A 1 181 ? 19.167 -0.667 7.456 1.00 95.75 181 THR A N 1
ATOM 1406 C CA . THR A 1 181 ? 19.974 -1.295 6.396 1.00 95.75 181 THR A CA 1
ATOM 1407 C C . THR A 1 181 ? 19.176 -2.282 5.543 1.00 95.75 181 THR A C 1
ATOM 1409 O O . THR A 1 181 ? 19.267 -2.244 4.321 1.00 95.75 181 THR A O 1
ATOM 1412 N N . ARG A 1 182 ? 18.342 -3.135 6.160 1.00 95.12 182 ARG A N 1
ATOM 1413 C CA . ARG A 1 182 ? 17.496 -4.098 5.419 1.00 95.12 182 ARG A CA 1
ATOM 1414 C C . ARG A 1 182 ? 16.530 -3.422 4.441 1.00 95.12 182 ARG A C 1
ATOM 1416 O O . ARG A 1 182 ? 16.292 -3.950 3.361 1.00 95.12 182 ARG A O 1
ATOM 1423 N N . VAL A 1 183 ? 16.005 -2.259 4.817 1.00 96.06 183 VAL A N 1
ATOM 1424 C CA . VAL A 1 183 ? 15.081 -1.477 3.992 1.00 96.06 183 VAL A CA 1
ATOM 1425 C C . VAL A 1 183 ? 15.861 -0.790 2.870 1.00 96.06 183 VAL A C 1
ATOM 1427 O O . VAL A 1 183 ? 15.529 -0.942 1.698 1.00 96.06 183 VAL A O 1
ATOM 1430 N N . ASN A 1 184 ? 16.966 -0.125 3.207 1.00 94.88 184 ASN A N 1
ATOM 1431 C CA . ASN A 1 184 ? 17.762 0.640 2.248 1.00 94.88 184 ASN A CA 1
ATOM 1432 C C . ASN A 1 184 ? 18.476 -0.210 1.195 1.00 94.88 184 ASN A C 1
ATOM 1434 O O . ASN A 1 184 ? 18.611 0.223 0.053 1.00 94.88 184 ASN A O 1
ATOM 1438 N N . VAL A 1 185 ? 18.873 -1.444 1.521 1.00 95.12 185 VAL A N 1
ATOM 1439 C CA . VAL A 1 185 ? 19.425 -2.376 0.522 1.00 95.12 185 VAL A CA 1
ATOM 1440 C C . VAL A 1 185 ? 18.405 -2.678 -0.584 1.00 95.12 185 VAL A C 1
ATOM 1442 O O . VAL A 1 185 ? 18.796 -2.861 -1.735 1.00 95.12 185 VAL A O 1
ATOM 1445 N N . CYS A 1 186 ? 17.101 -2.663 -0.283 1.00 94.56 186 CYS A N 1
ATOM 1446 C CA . CYS A 1 186 ? 16.063 -2.850 -1.300 1.00 94.56 186 CYS A CA 1
ATOM 1447 C C . CYS A 1 186 ? 15.996 -1.680 -2.296 1.00 94.56 186 CYS A C 1
ATOM 1449 O O . CYS A 1 186 ? 15.637 -1.893 -3.454 1.00 94.56 186 CYS A O 1
ATOM 1451 N N . LEU A 1 187 ? 16.363 -0.471 -1.859 1.00 95.81 187 LEU A N 1
ATOM 1452 C CA . LEU A 1 187 ? 16.329 0.766 -2.646 1.00 95.81 187 LEU A CA 1
ATOM 1453 C C . LEU A 1 187 ? 17.623 1.039 -3.424 1.00 95.81 187 LEU A C 1
ATOM 1455 O O . LEU A 1 187 ? 17.698 2.031 -4.144 1.00 95.81 187 LEU A O 1
ATOM 1459 N N . ALA A 1 188 ? 18.641 0.186 -3.292 1.00 93.62 188 ALA A N 1
ATOM 1460 C CA . ALA A 1 188 ? 19.916 0.385 -3.965 1.00 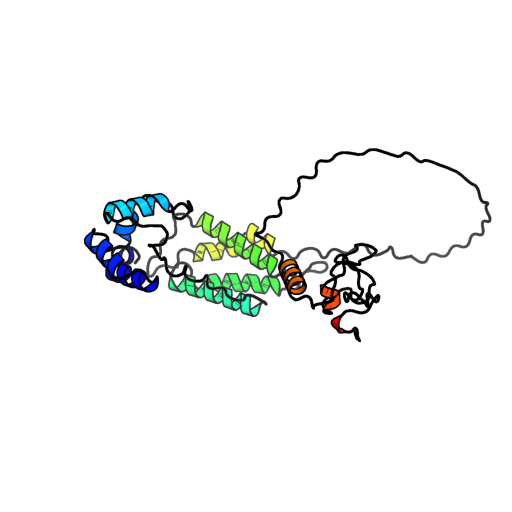93.62 188 ALA A CA 1
ATOM 1461 C C . ALA A 1 188 ? 19.770 0.342 -5.498 1.00 93.62 188 ALA A C 1
ATOM 1463 O O . ALA A 1 188 ? 19.128 -0.556 -6.059 1.00 93.62 188 ALA A O 1
ATOM 1464 N N . ASN A 1 189 ? 20.427 1.281 -6.186 1.00 94.00 189 ASN A N 1
ATOM 1465 C CA . ASN A 1 189 ? 20.562 1.235 -7.637 1.00 94.00 189 ASN A CA 1
ATOM 1466 C C . ASN A 1 189 ? 21.335 -0.028 -8.029 1.00 94.00 189 ASN A C 1
ATOM 1468 O O . ASN A 1 189 ? 22.447 -0.268 -7.557 1.00 94.00 189 ASN A O 1
ATOM 1472 N N . LEU A 1 190 ? 20.744 -0.853 -8.891 1.00 92.50 190 LEU A N 1
ATOM 1473 C CA . LEU A 1 190 ? 21.359 -2.111 -9.307 1.00 92.50 190 LEU A CA 1
ATOM 1474 C C . LEU A 1 190 ? 22.259 -1.893 -10.530 1.00 92.50 190 LEU A C 1
ATOM 1476 O O . LEU A 1 190 ? 21.909 -1.079 -11.391 1.00 92.50 190 LEU A O 1
ATOM 1480 N N . PRO A 1 191 ? 23.370 -2.640 -10.671 1.00 91.62 191 PRO A N 1
ATOM 1481 C CA . PRO A 1 191 ? 24.238 -2.537 -11.835 1.00 91.62 191 PRO A CA 1
ATOM 1482 C C . PRO A 1 191 ? 23.471 -2.723 -13.145 1.00 91.62 191 PRO A C 1
ATOM 1484 O O . PRO A 1 191 ? 22.644 -3.632 -13.313 1.00 91.62 191 PRO A O 1
ATOM 1487 N N . GLN A 1 192 ? 23.762 -1.863 -14.111 1.00 88.31 192 GLN A N 1
ATOM 1488 C CA . GLN A 1 192 ? 23.301 -2.042 -15.470 1.00 88.31 192 GLN A CA 1
ATOM 1489 C C . GLN A 1 192 ? 24.149 -3.141 -16.103 1.00 88.31 192 GLN A C 1
ATOM 1491 O O . GLN A 1 192 ? 25.339 -2.962 -16.332 1.00 88.31 192 GLN A O 1
ATOM 1496 N N . ALA A 1 193 ? 23.541 -4.300 -16.364 1.00 78.25 193 ALA A N 1
ATOM 1497 C CA . ALA A 1 193 ? 24.221 -5.373 -17.074 1.00 78.25 193 ALA A CA 1
ATOM 1498 C C . ALA A 1 193 ? 24.716 -4.847 -18.430 1.00 78.25 193 ALA A C 1
ATOM 1500 O O . ALA A 1 193 ? 23.917 -4.589 -19.334 1.00 78.25 193 ALA A O 1
ATOM 1501 N N . THR A 1 194 ? 26.031 -4.692 -18.564 1.00 61.56 194 THR A N 1
ATOM 1502 C CA . THR A 1 194 ? 26.690 -4.521 -19.850 1.00 61.56 194 THR A CA 1
ATOM 1503 C C . THR A 1 194 ? 26.614 -5.876 -20.539 1.00 61.56 194 THR A C 1
ATOM 1505 O O . THR A 1 194 ? 27.389 -6.792 -20.273 1.00 61.56 194 THR A O 1
ATOM 1508 N N . GLY A 1 195 ? 25.593 -6.066 -21.377 1.00 53.56 195 GLY A N 1
ATOM 1509 C CA . GLY A 1 195 ? 25.558 -7.218 -22.270 1.00 53.56 195 GLY A CA 1
ATOM 1510 C C . GLY A 1 195 ? 26.872 -7.241 -23.041 1.00 53.56 195 GLY A C 1
ATOM 1511 O O . GLY A 1 195 ? 27.209 -6.237 -23.663 1.00 53.56 195 GLY A O 1
ATOM 1512 N N . GLY A 1 196 ? 27.622 -8.343 -22.930 1.00 48.94 196 GLY A N 1
ATOM 1513 C CA . GLY A 1 196 ? 28.925 -8.521 -23.562 1.00 48.94 196 GLY A CA 1
ATOM 1514 C C . GLY A 1 196 ? 28.881 -8.072 -25.016 1.00 48.94 196 GLY A C 1
ATOM 1515 O O . GLY A 1 196 ? 28.331 -8.759 -25.880 1.00 48.94 196 GLY A O 1
ATOM 1516 N N . GLY A 1 197 ? 29.424 -6.882 -25.259 1.00 39.69 197 GLY A N 1
ATOM 1517 C CA . GLY A 1 197 ? 29.606 -6.346 -26.590 1.00 39.69 197 GLY A CA 1
ATOM 1518 C C . GLY A 1 197 ? 30.563 -7.261 -27.332 1.00 39.69 197 GLY A C 1
ATOM 1519 O O . GLY A 1 197 ? 31.614 -7.628 -26.807 1.00 39.69 197 GLY A O 1
ATOM 1520 N N . LYS A 1 198 ? 30.169 -7.651 -28.546 1.00 42.38 198 LYS A N 1
ATOM 1521 C CA . LYS A 1 198 ? 31.067 -8.196 -29.565 1.00 42.38 198 LYS A CA 1
ATOM 1522 C C . LYS A 1 198 ? 32.412 -7.479 -29.477 1.00 42.38 198 LYS A C 1
ATOM 1524 O O . LYS A 1 198 ? 32.438 -6.255 -29.568 1.00 42.38 198 LYS A O 1
ATOM 1529 N N . GLY A 1 199 ? 33.477 -8.260 -29.306 1.00 37.25 199 GLY A N 1
ATOM 1530 C CA . GLY A 1 199 ? 34.844 -7.764 -29.324 1.00 37.25 199 GLY A CA 1
ATOM 1531 C C . GLY A 1 199 ? 35.050 -6.835 -30.513 1.00 37.25 199 GLY A C 1
ATOM 1532 O O . GLY A 1 199 ? 34.794 -7.208 -31.661 1.00 37.25 199 GLY A O 1
ATOM 1533 N N . ASP A 1 200 ? 35.459 -5.620 -30.180 1.00 38.59 200 ASP A N 1
ATOM 1534 C CA . ASP A 1 200 ? 36.000 -4.626 -31.082 1.00 38.59 200 ASP A CA 1
ATOM 1535 C C . ASP A 1 200 ? 37.092 -5.284 -31.938 1.00 38.59 200 ASP A C 1
ATOM 1537 O O . ASP A 1 200 ? 38.075 -5.823 -31.421 1.00 38.59 200 ASP A O 1
ATOM 1541 N N . LYS A 1 201 ? 36.884 -5.326 -33.259 1.00 40.50 201 LYS A N 1
ATOM 1542 C CA . LYS A 1 201 ? 37.951 -5.674 -34.197 1.00 40.50 201 LYS A CA 1
ATOM 1543 C C . LYS A 1 201 ? 38.892 -4.479 -34.240 1.00 40.50 201 LYS A C 1
ATOM 1545 O O . LYS A 1 201 ? 38.734 -3.599 -35.080 1.00 40.50 201 LYS A O 1
ATOM 1550 N N . GLY A 1 202 ? 39.864 -4.495 -33.337 1.00 36.72 202 GLY A N 1
ATOM 1551 C CA . GLY A 1 202 ? 41.037 -3.648 -33.423 1.00 36.72 202 GLY A CA 1
ATOM 1552 C C . GLY A 1 202 ? 41.741 -3.878 -34.756 1.00 36.72 202 GLY A C 1
ATOM 1553 O O . GLY A 1 202 ? 42.198 -4.982 -35.062 1.00 36.72 202 GLY A O 1
ATOM 1554 N N . ASP A 1 203 ? 41.791 -2.812 -35.541 1.00 39.34 203 ASP A N 1
ATOM 1555 C CA . ASP A 1 203 ? 42.695 -2.621 -36.660 1.00 39.34 203 ASP A CA 1
ATOM 1556 C C . ASP A 1 203 ? 44.144 -2.827 -36.190 1.00 39.34 203 ASP A C 1
ATOM 1558 O O . ASP A 1 203 ? 44.655 -2.069 -35.365 1.00 39.34 203 ASP A O 1
ATOM 1562 N N . ARG A 1 204 ? 44.796 -3.882 -36.690 1.00 36.41 204 ARG A N 1
ATOM 1563 C CA . ARG A 1 204 ? 46.249 -3.924 -36.883 1.00 36.41 204 ARG A CA 1
ATOM 1564 C C . ARG A 1 204 ? 46.555 -4.706 -38.149 1.00 36.41 204 ARG A C 1
ATOM 1566 O O . ARG A 1 204 ? 46.366 -5.920 -38.216 1.00 36.41 204 ARG A O 1
ATOM 1573 N N . GLY A 1 205 ? 47.021 -3.974 -39.154 1.00 32.34 205 GLY A N 1
ATOM 1574 C CA . GLY A 1 205 ? 47.564 -4.520 -40.386 1.00 32.34 205 GLY A CA 1
ATOM 1575 C C . GLY A 1 205 ? 48.798 -5.398 -40.161 1.00 32.34 205 GLY A C 1
ATOM 1576 O O . GLY A 1 205 ? 49.589 -5.192 -39.243 1.00 32.34 205 GLY A O 1
ATOM 1577 N N . GLY A 1 206 ? 48.960 -6.366 -41.059 1.00 32.50 206 GLY A N 1
ATOM 1578 C CA . GLY A 1 206 ? 50.138 -7.218 -41.170 1.00 32.50 206 GLY A CA 1
ATOM 1579 C C . GLY A 1 206 ? 49.940 -8.249 -42.274 1.00 32.50 206 GLY A C 1
ATOM 1580 O O . GLY A 1 206 ? 49.373 -9.310 -42.039 1.00 32.50 206 GLY A O 1
ATOM 1581 N N . LYS A 1 207 ? 50.371 -7.910 -43.495 1.00 32.03 207 LYS A N 1
ATOM 1582 C CA . LYS A 1 207 ? 50.522 -8.848 -44.617 1.00 32.03 207 LYS A CA 1
ATOM 1583 C C . LYS A 1 207 ? 51.489 -9.970 -44.228 1.00 32.03 207 LYS A C 1
ATOM 1585 O O . LYS A 1 207 ? 52.602 -9.673 -43.805 1.00 32.03 207 LYS A O 1
ATOM 1590 N N . ALA A 1 208 ? 51.109 -11.214 -44.497 1.00 31.72 208 ALA A N 1
ATOM 1591 C CA . ALA A 1 208 ? 52.042 -12.268 -44.879 1.00 31.72 208 ALA A CA 1
ATOM 1592 C C . ALA A 1 208 ? 51.292 -13.333 -45.688 1.00 31.72 208 ALA A C 1
ATOM 1594 O O . ALA A 1 208 ? 50.333 -13.941 -45.213 1.00 31.72 208 ALA A O 1
ATOM 1595 N N . ASP A 1 209 ? 51.728 -13.501 -46.932 1.00 32.41 209 ASP A N 1
ATOM 1596 C CA . ASP A 1 209 ? 51.323 -14.553 -47.851 1.00 32.41 209 ASP A CA 1
ATOM 1597 C C . ASP A 1 209 ? 51.730 -15.935 -47.317 1.00 32.41 209 ASP A C 1
ATOM 1599 O O . ASP A 1 209 ? 52.830 -16.118 -46.799 1.00 32.41 209 ASP A O 1
ATOM 1603 N N . GLY A 1 210 ? 50.850 -16.927 -47.464 1.00 30.41 210 GLY A N 1
ATOM 1604 C CA . GLY A 1 210 ? 51.111 -18.289 -47.000 1.00 30.41 210 GLY A CA 1
ATOM 1605 C C . GLY A 1 210 ? 50.080 -19.287 -47.511 1.00 30.41 210 GLY A C 1
ATOM 1606 O O . GLY A 1 210 ? 49.117 -19.618 -46.829 1.00 30.41 210 GLY A O 1
ATOM 1607 N N . LYS A 1 211 ? 50.293 -19.743 -48.745 1.00 29.80 211 LYS A N 1
ATOM 1608 C CA . LYS A 1 211 ? 49.621 -20.864 -49.412 1.00 29.80 211 LYS A CA 1
ATOM 1609 C C . LYS A 1 211 ? 49.929 -22.163 -48.642 1.00 29.80 211 LYS A C 1
ATOM 1611 O O . LYS A 1 211 ? 51.098 -22.453 -48.416 1.00 29.80 211 LYS A O 1
ATOM 1616 N N . GLY A 1 212 ? 48.911 -22.929 -48.250 1.00 29.61 212 GLY A N 1
ATOM 1617 C CA . GLY A 1 212 ? 49.086 -24.195 -47.530 1.00 29.61 212 GLY A CA 1
ATOM 1618 C C . GLY A 1 212 ? 47.808 -25.030 -47.513 1.00 29.61 212 GLY A C 1
ATOM 1619 O O . GLY A 1 212 ? 46.713 -24.496 -47.358 1.00 29.61 212 GLY A O 1
ATOM 1620 N N . ASP A 1 213 ? 47.971 -26.323 -47.746 1.00 30.47 213 ASP A N 1
ATOM 1621 C CA . ASP A 1 213 ? 47.007 -27.239 -48.340 1.00 30.47 213 ASP A CA 1
ATOM 1622 C C . ASP A 1 213 ? 45.886 -27.784 -47.441 1.00 30.47 213 ASP A C 1
ATOM 1624 O O . ASP A 1 213 ? 45.912 -27.754 -46.212 1.00 30.47 213 ASP A O 1
ATOM 1628 N N . ARG A 1 214 ? 44.882 -28.332 -48.136 1.00 35.25 214 ARG A N 1
ATOM 1629 C CA . ARG A 1 214 ? 43.837 -29.218 -47.616 1.00 35.25 214 ARG A CA 1
ATOM 1630 C C . ARG A 1 214 ? 44.439 -30.505 -47.046 1.00 35.25 214 ARG A C 1
ATOM 1632 O O . ARG A 1 214 ? 45.173 -31.172 -47.753 1.00 35.25 214 ARG A O 1
ATOM 1639 N N . GLU A 1 215 ? 43.955 -30.911 -45.874 1.00 29.91 215 GLU A N 1
ATOM 1640 C CA . GLU A 1 215 ? 43.692 -32.290 -45.413 1.00 29.91 215 GLU A CA 1
ATOM 1641 C C . GLU A 1 215 ? 43.001 -32.141 -44.034 1.00 29.91 215 GLU A C 1
ATOM 1643 O O . GLU A 1 215 ? 43.392 -31.308 -43.230 1.00 29.91 215 GLU A O 1
ATOM 1648 N N . GLY A 1 216 ? 41.878 -32.765 -43.674 1.00 30.28 216 GLY A N 1
ATOM 1649 C CA . GLY A 1 216 ? 41.478 -34.144 -43.909 1.00 30.28 216 GLY A CA 1
ATOM 1650 C C . GLY A 1 216 ? 41.674 -34.963 -42.625 1.00 30.28 216 GLY A C 1
ATOM 1651 O O . GLY A 1 216 ? 42.688 -35.629 -42.504 1.00 30.28 216 GLY A O 1
ATOM 1652 N N . LYS A 1 217 ? 40.732 -34.901 -41.665 1.00 31.34 217 LYS A N 1
ATOM 1653 C CA . LYS A 1 217 ? 40.476 -35.863 -40.554 1.00 31.34 217 LYS A CA 1
ATOM 1654 C C . LYS A 1 217 ? 39.246 -35.347 -39.781 1.00 31.34 217 LYS A C 1
ATOM 1656 O O . LYS A 1 217 ? 39.218 -34.194 -39.389 1.00 31.34 217 LYS A O 1
ATOM 1661 N N . GLY A 1 218 ? 38.143 -36.055 -39.560 1.00 26.88 218 GLY A N 1
ATOM 1662 C CA . GLY A 1 218 ? 37.937 -37.493 -39.497 1.00 26.88 218 GLY A CA 1
ATOM 1663 C C . GLY A 1 218 ? 37.454 -37.873 -38.093 1.00 26.88 218 GLY A C 1
ATOM 1664 O O . GLY A 1 218 ? 38.273 -38.092 -37.219 1.00 26.88 218 GLY A O 1
ATOM 1665 N N . ARG A 1 219 ? 36.123 -37.957 -37.934 1.00 29.92 219 ARG A N 1
ATOM 1666 C CA . A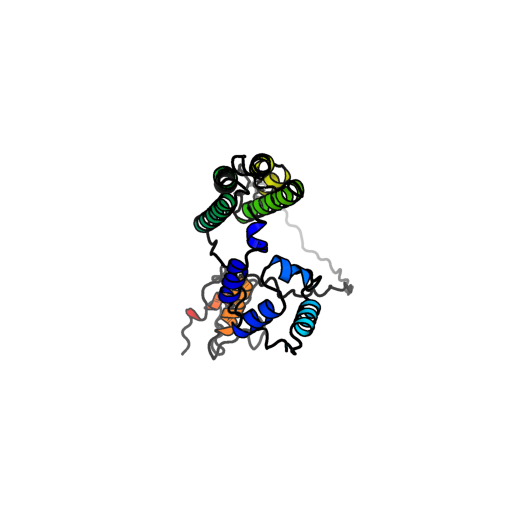RG A 1 219 ? 35.333 -38.777 -36.986 1.00 29.92 219 ARG A CA 1
ATOM 1667 C C . ARG A 1 219 ? 35.671 -38.766 -35.482 1.00 29.92 219 ARG A C 1
ATOM 1669 O O . ARG A 1 219 ? 36.688 -39.273 -35.036 1.00 29.92 219 ARG A O 1
ATOM 1676 N N . GLY A 1 220 ? 34.649 -38.419 -34.696 1.00 27.86 220 GLY A N 1
ATOM 1677 C CA . GLY A 1 220 ? 34.552 -38.726 -33.268 1.00 27.86 220 GLY A CA 1
ATOM 1678 C C . GLY A 1 220 ? 33.108 -38.698 -32.772 1.00 27.86 220 GLY A C 1
ATOM 1679 O O . GLY A 1 220 ? 32.761 -37.902 -31.909 1.00 27.86 220 GLY A O 1
ATOM 1680 N N . GLY A 1 221 ? 32.239 -39.530 -33.352 1.00 28.88 221 GLY A N 1
ATOM 1681 C CA . GLY A 1 221 ? 30.913 -39.779 -32.794 1.00 28.88 221 GLY A CA 1
ATOM 1682 C C . GLY A 1 221 ? 31.006 -40.661 -31.548 1.00 28.88 221 GLY A C 1
ATOM 1683 O O . GLY A 1 221 ? 31.541 -41.764 -31.614 1.00 28.88 221 GLY A O 1
ATOM 1684 N N . ARG A 1 222 ? 30.425 -40.210 -30.434 1.00 28.75 222 ARG A N 1
ATOM 1685 C CA . ARG A 1 222 ? 29.942 -41.080 -29.353 1.00 28.75 222 ARG A CA 1
ATOM 1686 C C . ARG A 1 222 ? 28.575 -40.588 -28.903 1.00 28.75 222 ARG A C 1
ATOM 1688 O O . ARG A 1 222 ? 28.424 -39.473 -28.416 1.00 28.75 222 ARG A O 1
ATOM 1695 N N . GLY A 1 223 ? 27.576 -41.428 -29.144 1.00 28.56 223 GLY A N 1
ATOM 1696 C CA . GLY A 1 223 ? 26.207 -41.216 -28.713 1.00 28.56 223 GLY A CA 1
ATOM 1697 C C . GLY A 1 223 ? 25.919 -41.762 -27.314 1.00 28.56 223 GLY A C 1
ATOM 1698 O O . GLY A 1 223 ? 26.698 -42.517 -26.744 1.00 28.56 223 GLY A O 1
ATOM 1699 N N . LYS A 1 224 ? 24.704 -41.410 -26.875 1.00 28.95 224 LYS A N 1
ATOM 1700 C CA . LYS A 1 224 ? 23.856 -42.007 -25.830 1.00 28.95 224 LYS A CA 1
ATOM 1701 C C . LYS A 1 224 ? 24.358 -41.979 -24.380 1.00 28.95 224 LYS A C 1
ATOM 1703 O O . LYS A 1 224 ? 25.069 -42.858 -23.920 1.00 28.95 224 LYS A O 1
ATOM 1708 N N . GLY A 1 225 ? 23.728 -41.082 -23.623 1.00 25.86 225 GLY A N 1
ATOM 1709 C CA . GLY A 1 225 ? 23.368 -41.291 -22.224 1.00 25.86 225 GLY A CA 1
ATOM 1710 C C . GLY A 1 225 ? 22.035 -40.601 -21.943 1.00 25.86 225 GLY A C 1
ATOM 1711 O O . GLY A 1 225 ? 22.001 -39.397 -21.713 1.00 25.86 225 GLY A O 1
ATOM 1712 N N . ARG A 1 226 ? 20.926 -41.352 -22.013 1.00 38.06 226 ARG A N 1
ATOM 1713 C CA . ARG A 1 226 ? 19.647 -40.958 -21.406 1.00 38.06 226 ARG A CA 1
ATOM 1714 C C . ARG A 1 226 ? 19.882 -40.908 -19.896 1.00 38.06 226 ARG A C 1
ATOM 1716 O O . ARG A 1 226 ? 19.898 -41.947 -19.250 1.00 38.06 226 ARG A O 1
ATOM 1723 N N . GLY A 1 227 ? 20.118 -39.712 -19.371 1.00 25.50 227 GLY A N 1
ATOM 1724 C CA . GLY A 1 227 ? 20.083 -39.437 -17.942 1.00 25.50 227 GLY A CA 1
ATOM 1725 C C . GLY A 1 227 ? 18.670 -39.032 -17.562 1.00 25.50 227 GLY A C 1
ATOM 1726 O O . GLY A 1 227 ? 18.259 -37.902 -17.823 1.00 25.50 227 GLY A O 1
ATOM 1727 N N . ASP A 1 228 ? 17.941 -39.979 -16.987 1.00 35.41 228 ASP A N 1
ATOM 1728 C CA . ASP A 1 228 ? 16.692 -39.773 -16.268 1.00 35.41 228 ASP A CA 1
ATOM 1729 C C . ASP A 1 228 ? 16.976 -38.835 -15.081 1.00 35.41 228 ASP A C 1
ATOM 1731 O O . ASP A 1 228 ? 17.431 -39.245 -14.017 1.00 35.41 228 ASP A O 1
ATOM 1735 N N . LYS A 1 229 ? 16.835 -37.524 -15.294 1.00 30.73 229 LYS A N 1
ATOM 1736 C CA . LYS A 1 229 ? 16.695 -36.566 -14.199 1.00 30.73 229 LYS A CA 1
ATOM 1737 C C . LYS A 1 229 ? 15.215 -36.288 -14.090 1.00 30.73 229 LYS A C 1
ATOM 1739 O O . LYS A 1 229 ? 14.678 -35.515 -14.883 1.00 30.73 229 LYS A O 1
ATOM 1744 N N . GLY A 1 230 ? 14.587 -36.962 -13.129 1.00 29.53 230 GLY A N 1
ATOM 1745 C CA . GLY A 1 230 ? 13.223 -36.722 -12.687 1.00 29.53 230 GLY A CA 1
ATOM 1746 C C . GLY A 1 230 ? 12.993 -35.231 -12.490 1.00 29.53 230 GLY A C 1
ATOM 1747 O O . GLY A 1 230 ? 13.317 -34.655 -11.454 1.00 29.53 230 GLY A O 1
ATOM 1748 N N . GLY A 1 231 ? 12.455 -34.591 -13.524 1.00 28.47 231 GLY A N 1
ATOM 1749 C CA . GLY A 1 231 ? 11.922 -33.254 -13.419 1.00 28.47 231 GLY A CA 1
ATOM 1750 C C . GLY A 1 231 ? 10.703 -33.363 -12.528 1.00 28.47 231 GLY A C 1
ATOM 1751 O O . GLY A 1 231 ? 9.679 -33.899 -12.953 1.00 28.47 231 GLY A O 1
ATOM 1752 N N . GLN A 1 232 ? 10.805 -32.863 -11.297 1.00 31.08 232 GLN A N 1
ATOM 1753 C CA . GLN A 1 232 ? 9.624 -32.468 -10.548 1.00 31.08 232 GLN A CA 1
ATOM 1754 C C . GLN A 1 232 ? 8.763 -31.636 -11.500 1.00 31.08 232 GLN A C 1
ATOM 1756 O O . GLN A 1 232 ? 9.150 -30.540 -11.915 1.00 31.08 232 GLN A O 1
ATOM 1761 N N . LYS A 1 233 ? 7.607 -32.185 -11.892 1.00 32.84 233 LYS A N 1
ATOM 1762 C CA . LYS A 1 233 ? 6.535 -31.394 -12.486 1.00 32.84 233 LYS A CA 1
ATOM 1763 C C . LYS A 1 233 ? 6.276 -30.282 -11.482 1.00 32.84 233 LYS A C 1
ATOM 1765 O O . LYS A 1 233 ? 5.751 -30.554 -10.405 1.00 32.84 233 LYS A O 1
ATOM 1770 N N . ARG A 1 234 ? 6.694 -29.054 -11.803 1.00 34.25 234 ARG A N 1
ATOM 1771 C CA . ARG A 1 234 ? 6.271 -27.880 -11.043 1.00 34.25 234 ARG A CA 1
ATOM 1772 C C . ARG A 1 234 ? 4.750 -27.935 -11.036 1.00 34.25 234 ARG A C 1
ATOM 1774 O O . ARG A 1 234 ? 4.132 -27.878 -12.100 1.00 34.25 234 ARG A O 1
ATOM 1781 N N . LYS A 1 235 ? 4.174 -28.168 -9.859 1.00 30.55 235 LYS A N 1
ATOM 1782 C CA . LYS A 1 235 ? 2.739 -28.063 -9.643 1.00 30.55 235 LYS A CA 1
ATOM 1783 C C . LYS A 1 235 ? 2.398 -26.623 -10.010 1.00 30.55 235 LYS A C 1
ATOM 1785 O O . LYS A 1 235 ? 3.020 -25.693 -9.507 1.00 30.55 235 LYS A O 1
ATOM 1790 N N . TRP A 1 236 ? 1.572 -26.462 -11.036 1.00 35.78 236 TRP A N 1
ATOM 1791 C CA . TRP A 1 236 ? 1.200 -25.146 -11.515 1.00 35.78 236 TRP A CA 1
ATOM 1792 C C . TRP A 1 236 ? 0.188 -24.590 -10.513 1.00 35.78 236 TRP A C 1
ATOM 1794 O O . TRP A 1 236 ? -0.949 -25.050 -10.479 1.00 35.78 236 TRP A O 1
ATOM 1804 N N . ASP A 1 237 ? 0.644 -23.698 -9.636 1.00 37.25 237 ASP A N 1
ATOM 1805 C CA . ASP A 1 237 ? -0.217 -23.023 -8.672 1.00 37.25 237 ASP A CA 1
ATOM 1806 C C . ASP A 1 237 ? -1.087 -22.001 -9.423 1.00 37.25 237 ASP A C 1
ATOM 1808 O O . ASP A 1 237 ? -0.583 -21.026 -9.985 1.00 37.25 237 ASP A O 1
ATOM 1812 N N . ASP A 1 238 ? -2.403 -22.230 -9.438 1.00 47.97 238 ASP A N 1
ATOM 1813 C CA . ASP A 1 238 ? -3.422 -21.376 -10.079 1.00 47.97 238 ASP A CA 1
ATOM 1814 C C . ASP A 1 238 ? -3.512 -19.955 -9.471 1.00 47.97 238 ASP A C 1
ATOM 1816 O O . ASP A 1 238 ? -4.204 -19.088 -10.000 1.00 47.97 238 ASP A O 1
ATOM 1820 N N . ALA A 1 239 ? -2.796 -19.684 -8.374 1.00 47.00 239 ALA A N 1
ATOM 1821 C CA . ALA A 1 239 ? -2.910 -18.454 -7.586 1.00 47.00 239 ALA A CA 1
ATOM 1822 C C . ALA A 1 239 ? -2.031 -17.280 -8.070 1.00 47.00 239 ALA A C 1
ATOM 1824 O O . ALA A 1 239 ? -2.194 -16.159 -7.596 1.00 47.00 239 ALA A O 1
ATOM 1825 N N . GLN A 1 240 ? -1.117 -17.495 -9.022 1.00 48.94 240 GLN A N 1
ATOM 1826 C CA . GLN A 1 240 ? -0.344 -16.422 -9.662 1.00 48.94 240 GLN A CA 1
ATOM 1827 C C . GLN A 1 240 ? -0.500 -16.499 -11.179 1.00 48.94 240 GLN A C 1
ATOM 1829 O O . GLN A 1 240 ? 0.373 -16.971 -11.913 1.00 48.94 240 GLN A O 1
ATOM 1834 N N . VAL A 1 241 ? -1.640 -16.023 -11.677 1.00 48.16 241 VAL A N 1
ATOM 1835 C CA . VAL A 1 241 ? -1.795 -15.789 -13.111 1.00 48.16 241 VAL A CA 1
ATOM 1836 C C . VAL A 1 241 ? -0.983 -14.542 -13.457 1.00 48.16 241 VAL A C 1
ATOM 1838 O O . VAL A 1 241 ? -1.406 -13.424 -13.182 1.00 48.16 241 VAL A O 1
ATOM 1841 N N . ASP A 1 242 ? 0.203 -14.737 -14.041 1.00 52.31 242 ASP A N 1
ATOM 1842 C CA . ASP A 1 242 ? 0.970 -13.660 -14.678 1.00 52.31 242 ASP A CA 1
ATOM 1843 C C . ASP A 1 242 ? 0.001 -12.818 -15.537 1.00 52.31 242 ASP A C 1
ATOM 1845 O O . ASP A 1 242 ? -0.692 -13.392 -16.390 1.00 52.31 242 ASP A O 1
ATOM 1849 N N . PRO A 1 243 ? -0.109 -11.493 -15.332 1.00 60.38 243 PRO A N 1
ATOM 1850 C CA . PRO A 1 243 ? -1.084 -10.657 -16.033 1.00 60.38 243 PRO A CA 1
ATOM 1851 C C . PRO A 1 243 ? -0.965 -10.764 -17.562 1.00 60.38 243 PRO A C 1
ATOM 1853 O O . PRO A 1 243 ? -1.969 -10.681 -18.269 1.00 60.38 243 PRO A O 1
ATOM 1856 N N . LYS A 1 244 ? 0.231 -11.067 -18.092 1.00 65.56 244 LYS A N 1
ATOM 1857 C CA . LYS A 1 244 ? 0.431 -11.325 -19.529 1.00 65.56 244 LYS A CA 1
ATOM 1858 C C . LYS A 1 244 ? -0.199 -12.641 -19.986 1.00 65.56 244 LYS A C 1
ATOM 1860 O O . LYS A 1 244 ? -0.630 -12.761 -21.131 1.00 65.56 244 LYS A O 1
ATOM 1865 N N . ARG A 1 245 ? -0.262 -13.647 -19.110 1.00 70.75 245 ARG A N 1
ATOM 1866 C CA . ARG A 1 245 ? -0.942 -14.920 -19.379 1.00 70.75 245 ARG A CA 1
ATOM 1867 C C . ARG A 1 245 ? -2.459 -14.773 -19.300 1.00 70.75 245 ARG A C 1
ATOM 1869 O O . ARG A 1 245 ? -3.142 -15.392 -20.112 1.00 70.75 245 ARG A O 1
ATOM 1876 N N . ALA A 1 246 ? -2.968 -13.954 -18.377 1.00 75.50 246 ALA A N 1
ATOM 1877 C CA . ALA A 1 246 ? -4.392 -13.624 -18.308 1.00 75.50 246 ALA A CA 1
ATOM 1878 C C . ALA A 1 246 ? -4.873 -12.961 -19.611 1.00 75.50 246 ALA A C 1
ATOM 1880 O O . ALA A 1 246 ? -5.859 -13.414 -20.189 1.00 75.50 246 ALA A O 1
ATOM 1881 N N . GLU A 1 247 ? -4.122 -11.980 -20.132 1.00 80.62 247 GLU A N 1
ATOM 1882 C CA . GLU A 1 247 ? -4.441 -11.318 -21.408 1.00 80.62 247 GLU A CA 1
ATOM 1883 C C . GLU A 1 247 ? -4.430 -12.309 -22.583 1.00 80.62 247 GLU A C 1
ATOM 1885 O O . GLU A 1 247 ? -5.366 -12.344 -23.378 1.00 80.62 247 GLU A O 1
ATOM 1890 N N . ILE A 1 248 ? -3.418 -13.180 -22.677 1.00 80.25 248 ILE A N 1
ATOM 1891 C CA . ILE A 1 248 ? -3.359 -14.195 -23.743 1.00 80.25 248 ILE A CA 1
ATOM 1892 C C . ILE A 1 248 ? -4.543 -15.169 -23.655 1.00 80.25 248 ILE A C 1
ATOM 1894 O O . ILE A 1 248 ? -5.111 -15.531 -24.684 1.00 80.25 248 ILE A O 1
ATOM 1898 N N . LEU A 1 249 ? -4.926 -15.598 -22.448 1.00 82.88 249 LEU A N 1
ATOM 1899 C CA . LEU A 1 249 ? -6.079 -16.481 -22.248 1.00 82.88 249 LEU A CA 1
ATOM 1900 C C . LEU A 1 249 ? -7.395 -15.802 -22.630 1.00 82.88 249 LEU A C 1
ATOM 1902 O O . LEU A 1 249 ? -8.263 -16.459 -23.199 1.00 82.88 249 LEU A O 1
ATOM 1906 N N . GLN A 1 250 ? -7.540 -14.510 -22.346 1.00 84.00 250 GLN A N 1
ATOM 1907 C CA . GLN A 1 250 ? -8.707 -13.736 -22.750 1.00 84.00 250 GLN A CA 1
ATOM 1908 C C . GLN A 1 250 ? -8.783 -13.587 -24.276 1.00 84.00 250 GLN A C 1
ATOM 1910 O O . GLN A 1 250 ? -9.801 -13.939 -24.864 1.00 84.00 250 GLN A O 1
ATOM 1915 N N . LEU A 1 251 ? -7.690 -13.193 -24.934 1.00 82.38 251 LEU A N 1
ATOM 1916 C CA . LEU A 1 251 ? -7.641 -13.066 -26.398 1.00 82.38 251 LEU A CA 1
ATOM 1917 C C . LEU A 1 251 ? -7.889 -14.404 -27.115 1.00 82.38 251 LEU A C 1
ATOM 1919 O O . LEU A 1 251 ? -8.476 -14.444 -28.191 1.00 82.38 251 LEU A O 1
ATOM 1923 N N . LEU A 1 252 ? -7.471 -15.520 -26.510 1.00 83.06 252 LEU A N 1
ATOM 1924 C CA . LEU A 1 252 ? -7.798 -16.858 -27.007 1.00 83.06 252 LEU A CA 1
ATOM 1925 C C . LEU A 1 252 ? -9.283 -17.211 -26.847 1.00 83.06 252 LEU A C 1
ATOM 1927 O O . LEU A 1 252 ? -9.805 -17.946 -27.683 1.00 83.06 252 LEU A O 1
ATOM 1931 N N . LYS A 1 253 ? -9.959 -16.723 -25.796 1.00 83.62 253 LYS A N 1
ATOM 1932 C CA . LYS A 1 253 ? -11.413 -16.896 -25.614 1.00 83.62 253 LYS A CA 1
ATOM 1933 C C . LYS A 1 253 ? -12.213 -16.040 -26.596 1.00 83.62 253 LYS A C 1
ATOM 1935 O O . LYS A 1 253 ? -13.239 -16.492 -27.086 1.00 83.62 253 LYS A O 1
ATOM 1940 N N . GLU A 1 254 ? -11.725 -14.842 -26.903 1.00 81.81 254 GLU A N 1
ATOM 1941 C CA . GLU A 1 254 ? -12.330 -13.881 -27.841 1.00 81.81 254 GLU A CA 1
ATOM 1942 C C . GLU A 1 254 ? -11.958 -14.160 -29.312 1.00 81.81 254 GLU A C 1
ATOM 1944 O O . GLU A 1 254 ? -12.159 -13.326 -30.194 1.00 81.81 254 GLU A O 1
ATOM 1949 N N . MET A 1 255 ? -11.404 -15.341 -29.596 1.00 83.38 255 MET A N 1
ATOM 1950 C CA . MET A 1 255 ? -10.969 -15.721 -30.934 1.00 83.38 255 MET A CA 1
ATOM 1951 C C . MET A 1 255 ? -12.159 -15.797 -31.913 1.00 83.38 255 MET A C 1
ATOM 1953 O O . MET A 1 255 ? -13.139 -16.491 -31.624 1.00 83.38 255 MET A O 1
ATOM 1957 N N . PRO A 1 256 ? -12.073 -15.153 -33.096 1.00 82.25 256 PRO A N 1
ATOM 1958 C CA . PRO A 1 256 ? -13.117 -15.225 -34.113 1.00 82.25 256 PRO A CA 1
ATOM 1959 C C . PRO A 1 256 ? -13.401 -16.655 -34.587 1.00 82.25 256 PRO A C 1
ATOM 1961 O O . PRO A 1 256 ? -12.509 -17.512 -34.633 1.00 82.25 256 PRO A O 1
ATOM 1964 N N . LYS A 1 257 ? -14.655 -16.890 -34.995 1.00 74.06 257 LYS A N 1
ATOM 1965 C CA . LYS A 1 257 ? -15.046 -18.105 -35.718 1.00 74.06 257 LYS A CA 1
ATOM 1966 C C . LYS A 1 257 ? -14.206 -18.133 -37.005 1.00 74.06 257 LYS A C 1
ATOM 1968 O O . LYS A 1 257 ? -14.151 -17.135 -37.705 1.00 74.06 257 LYS A O 1
ATOM 1973 N N . ASP A 1 258 ? -13.482 -19.230 -37.219 1.00 86.31 258 ASP A N 1
ATOM 1974 C CA . ASP A 1 258 ? -12.548 -19.472 -38.344 1.00 86.31 258 ASP A CA 1
ATOM 1975 C C . ASP A 1 258 ? -11.074 -19.103 -38.172 1.00 86.31 258 ASP A C 1
ATOM 1977 O O . ASP A 1 258 ? -10.268 -19.226 -39.097 1.00 86.31 258 ASP A O 1
ATOM 1981 N N . CYS A 1 259 ? -10.663 -18.869 -36.928 1.00 88.19 259 CYS A N 1
ATOM 1982 C CA . CYS A 1 259 ? -9.253 -18.792 -36.555 1.00 88.19 259 CYS A CA 1
ATOM 1983 C C . CYS A 1 259 ? -8.748 -20.077 -35.867 1.00 88.19 259 CYS A C 1
ATOM 1985 O O . CYS A 1 259 ? -9.514 -20.855 -35.292 1.00 88.19 259 CYS A O 1
ATOM 1987 N N . VAL A 1 260 ? -7.437 -20.327 -35.941 1.00 89.12 260 VAL A N 1
ATOM 1988 C CA . VAL A 1 260 ? -6.743 -21.463 -35.310 1.00 89.12 260 VAL A CA 1
ATOM 1989 C C . VAL A 1 260 ? -5.535 -21.002 -34.503 1.00 89.12 260 VAL A C 1
ATOM 1991 O O . VAL A 1 260 ? -4.707 -20.233 -34.969 1.00 89.12 260 VAL A O 1
ATOM 1994 N N . SER A 1 261 ? -5.358 -21.537 -33.293 1.00 85.50 261 SER A N 1
ATOM 1995 C CA . SER A 1 261 ? -4.188 -21.233 -32.443 1.00 85.50 261 SER A CA 1
ATOM 1996 C C . SER A 1 261 ? -2.915 -21.992 -32.833 1.00 85.50 261 SER A C 1
ATOM 1998 O O . SER A 1 261 ? -1.816 -21.677 -32.367 1.00 85.50 261 SER A O 1
ATOM 2000 N N . ARG A 1 262 ? -3.048 -23.025 -33.667 1.00 89.56 262 ARG A N 1
ATOM 2001 C CA . ARG A 1 262 ? -1.959 -23.899 -34.103 1.00 89.56 262 ARG A CA 1
ATOM 2002 C C . ARG A 1 262 ? -2.060 -24.150 -35.595 1.00 89.56 262 ARG A C 1
ATOM 2004 O O . ARG A 1 262 ? -3.144 -24.381 -36.119 1.00 89.56 262 ARG A O 1
ATOM 2011 N N . MET A 1 263 ? -0.906 -24.183 -36.247 1.00 84.81 263 MET A N 1
ATOM 2012 C CA . MET A 1 263 ? -0.793 -24.559 -37.652 1.00 84.81 263 MET A CA 1
ATOM 2013 C C . MET A 1 263 ? -1.282 -26.005 -37.863 1.00 84.81 263 MET A C 1
ATOM 2015 O O . MET A 1 263 ? -0.748 -26.905 -37.206 1.00 84.81 263 MET A O 1
ATOM 2019 N N . PRO A 1 264 ? -2.213 -26.268 -38.801 1.00 81.75 264 PRO A N 1
ATOM 2020 C CA . PRO A 1 264 ? -2.752 -27.611 -39.034 1.00 81.75 264 PRO A CA 1
ATOM 2021 C C . PRO A 1 264 ? -1.687 -28.653 -39.410 1.00 81.75 264 PRO A C 1
ATOM 2023 O O . PRO A 1 264 ? -1.727 -29.780 -38.928 1.00 81.75 264 PRO A O 1
ATOM 2026 N N . LYS A 1 265 ? -0.695 -28.270 -40.230 1.00 80.75 265 LYS A N 1
ATOM 2027 C CA . LYS A 1 265 ? 0.332 -29.195 -40.752 1.00 80.75 265 LYS A CA 1
ATOM 2028 C C . LYS A 1 265 ? 1.517 -29.398 -39.807 1.00 80.75 265 LYS A C 1
ATOM 2030 O O . LYS A 1 265 ? 1.995 -30.512 -39.644 1.00 80.75 265 LYS A O 1
ATOM 2035 N N . THR A 1 266 ? 2.016 -28.324 -39.195 1.00 83.19 266 THR A N 1
ATOM 2036 C CA . THR A 1 266 ? 3.258 -28.362 -38.396 1.00 83.19 266 THR A CA 1
ATOM 2037 C C . THR A 1 266 ? 3.009 -28.442 -36.893 1.00 83.19 266 THR A C 1
ATOM 2039 O O . THR A 1 266 ? 3.955 -28.633 -36.132 1.00 83.19 266 THR A O 1
ATOM 2042 N N . ARG A 1 267 ? 1.756 -28.262 -36.448 1.00 83.62 267 ARG A N 1
ATOM 2043 C CA . ARG A 1 267 ? 1.342 -28.166 -35.034 1.00 83.62 267 ARG A CA 1
ATOM 2044 C C . ARG A 1 267 ? 2.075 -27.085 -34.229 1.00 83.62 267 ARG A C 1
ATOM 2046 O O . ARG A 1 267 ? 1.982 -27.063 -33.004 1.00 83.62 267 ARG A O 1
ATOM 2053 N N . GLN A 1 268 ? 2.779 -26.175 -34.899 1.00 86.19 268 GLN A N 1
ATOM 2054 C CA . GLN A 1 268 ? 3.446 -25.046 -34.265 1.00 86.19 268 GLN A CA 1
ATOM 2055 C C . GLN A 1 268 ? 2.411 -24.003 -33.834 1.00 86.19 268 GLN A C 1
ATOM 2057 O O . GLN A 1 268 ? 1.437 -23.750 -34.546 1.00 86.19 268 GLN A O 1
ATOM 2062 N N . PHE A 1 269 ? 2.617 -23.418 -32.654 1.00 90.81 269 PHE A N 1
ATOM 2063 C CA . PHE A 1 269 ? 1.740 -22.385 -32.109 1.00 90.81 269 PHE A CA 1
ATOM 2064 C C . PHE A 1 269 ? 1.890 -21.072 -32.870 1.00 90.81 269 PHE A C 1
ATOM 2066 O O . PHE A 1 269 ? 2.998 -20.682 -33.246 1.00 90.81 269 PHE A O 1
ATOM 2073 N N . LEU A 1 270 ? 0.766 -20.391 -33.060 1.00 90.81 270 LEU A N 1
ATOM 2074 C CA . LEU A 1 270 ? 0.700 -19.050 -33.622 1.00 90.81 270 LEU A CA 1
ATOM 2075 C C . LEU A 1 270 ? 0.693 -18.037 -32.477 1.00 90.81 270 LEU A C 1
ATOM 2077 O O . LEU A 1 270 ? 0.010 -18.223 -31.469 1.00 90.81 270 LEU A O 1
ATOM 2081 N N . CYS A 1 271 ? 1.480 -16.973 -32.612 1.00 92.00 271 CYS A N 1
ATOM 2082 C CA . CYS A 1 271 ? 1.550 -15.936 -31.590 1.00 92.00 271 CYS A CA 1
ATOM 2083 C C . CYS A 1 271 ? 0.240 -15.138 -31.583 1.00 92.00 271 CYS A C 1
ATOM 2085 O O . CYS A 1 271 ? -0.043 -14.426 -32.542 1.00 92.00 271 CYS A O 1
ATOM 2087 N N . VAL A 1 272 ? -0.542 -15.232 -30.505 1.00 91.75 272 VAL A N 1
ATOM 2088 C CA . VAL A 1 272 ? -1.841 -14.542 -30.366 1.00 91.75 272 VAL A CA 1
ATOM 2089 C C . VAL A 1 272 ? -1.662 -13.025 -30.342 1.00 91.75 272 VAL A C 1
ATOM 2091 O O . VAL A 1 272 ? -2.359 -12.310 -31.047 1.00 91.75 272 VAL A O 1
ATOM 2094 N N . LEU A 1 273 ? -0.663 -12.524 -29.609 1.00 89.56 273 LEU A N 1
ATOM 2095 C CA . LEU A 1 273 ? -0.388 -11.084 -29.531 1.00 89.56 273 LEU A CA 1
ATOM 2096 C C . LEU A 1 273 ? -0.018 -10.484 -30.892 1.00 89.56 273 LEU A C 1
ATOM 2098 O O . LEU A 1 273 ? -0.373 -9.344 -31.166 1.00 89.56 273 LEU A O 1
ATOM 2102 N N . PHE A 1 274 ? 0.651 -11.257 -31.752 1.00 91.81 274 PHE A N 1
ATOM 2103 C CA . PHE A 1 274 ? 0.959 -10.832 -33.117 1.00 91.81 274 PHE A CA 1
ATOM 2104 C C . PHE A 1 274 ? -0.324 -10.598 -33.923 1.00 91.81 274 PHE A C 1
ATOM 2106 O O . PHE A 1 274 ? -0.413 -9.593 -34.616 1.00 91.81 274 PHE A O 1
ATOM 2113 N N . GLN A 1 275 ? -1.349 -11.445 -33.760 1.00 90.19 275 GLN A N 1
ATOM 2114 C CA . GLN A 1 275 ? -2.629 -11.329 -34.483 1.00 90.19 275 GLN A CA 1
ATOM 2115 C C . GLN A 1 275 ? -3.394 -10.044 -34.177 1.00 90.19 275 GLN A C 1
ATOM 2117 O O . GLN A 1 275 ? -4.175 -9.597 -35.011 1.00 90.19 275 GLN A O 1
ATOM 2122 N N . HIS A 1 276 ? -3.158 -9.480 -32.993 1.00 87.25 276 HIS A N 1
ATOM 2123 C CA . HIS A 1 276 ? -3.759 -8.240 -32.515 1.00 87.25 276 HIS A CA 1
ATOM 2124 C C . HIS A 1 276 ? -2.812 -7.030 -32.631 1.00 87.25 276 HIS A C 1
ATOM 2126 O O . HIS A 1 276 ? -3.101 -5.991 -32.048 1.00 87.25 276 HIS A O 1
ATOM 2132 N N . GLY A 1 277 ? -1.661 -7.161 -33.308 1.00 86.94 277 GLY A N 1
ATOM 2133 C CA . GLY A 1 277 ? -0.684 -6.071 -33.465 1.00 86.94 277 GLY A CA 1
ATOM 2134 C C . GLY A 1 277 ? 0.055 -5.677 -32.177 1.00 86.94 277 GLY A C 1
ATOM 2135 O O . GLY A 1 277 ? 0.691 -4.632 -32.114 1.00 86.94 277 GLY A O 1
ATOM 2136 N N . LYS A 1 278 ? -0.017 -6.506 -31.130 1.00 87.12 278 LYS A N 1
ATOM 2137 C CA . LYS A 1 278 ? 0.545 -6.241 -29.793 1.00 87.12 278 LYS A CA 1
ATOM 2138 C C . LYS A 1 278 ? 1.888 -6.941 -29.544 1.00 87.12 278 LYS A C 1
ATOM 2140 O O . LYS A 1 278 ? 2.384 -6.952 -28.416 1.00 87.12 278 LYS A O 1
ATOM 2145 N N . CYS A 1 279 ? 2.467 -7.611 -30.544 1.00 88.62 279 CYS A N 1
ATOM 2146 C CA . CYS A 1 279 ? 3.732 -8.320 -30.362 1.00 88.62 279 CYS A CA 1
ATOM 2147 C C . CYS A 1 279 ? 4.930 -7.358 -30.483 1.00 88.62 279 CYS A C 1
ATOM 2149 O O . CYS A 1 279 ? 5.047 -6.683 -31.501 1.00 88.62 279 CYS A O 1
ATOM 2151 N N . PRO A 1 280 ? 5.880 -7.350 -29.525 1.00 87.50 280 PRO A N 1
ATOM 2152 C CA . PRO A 1 280 ? 7.106 -6.551 -29.641 1.00 87.50 280 PRO A CA 1
ATOM 2153 C C . PRO A 1 280 ? 7.986 -6.923 -30.847 1.00 87.50 280 PRO A C 1
ATOM 2155 O O . PRO A 1 280 ? 8.749 -6.101 -31.338 1.00 87.50 280 PRO A O 1
ATOM 2158 N N . ASP A 1 281 ? 7.881 -8.164 -31.331 1.00 90.12 281 ASP A N 1
ATOM 2159 C CA . ASP A 1 281 ? 8.697 -8.716 -32.417 1.00 90.12 281 ASP A CA 1
ATOM 2160 C C . ASP A 1 281 ? 7.948 -8.754 -33.766 1.00 90.12 281 ASP A C 1
ATOM 2162 O O . ASP A 1 281 ? 8.129 -9.686 -34.551 1.00 90.12 281 ASP A O 1
ATOM 2166 N N . GLN A 1 282 ? 7.090 -7.767 -34.050 1.00 86.00 282 GLN A N 1
ATOM 2167 C CA . GLN A 1 282 ? 6.192 -7.763 -35.219 1.00 86.00 282 GLN A CA 1
ATOM 2168 C C . GLN A 1 282 ? 6.919 -7.963 -36.568 1.00 86.00 282 GLN A C 1
ATOM 2170 O O . GLN A 1 282 ? 6.367 -8.558 -37.487 1.00 86.00 282 GLN A O 1
ATOM 2175 N N . SER A 1 283 ? 8.177 -7.526 -36.684 1.00 86.19 283 SER A N 1
ATOM 2176 C CA . SER A 1 283 ? 8.987 -7.640 -37.907 1.00 86.19 283 SER A CA 1
ATOM 2177 C C . SER A 1 283 ? 9.632 -9.015 -38.126 1.00 86.19 283 SER A C 1
ATOM 2179 O O . SER A 1 283 ? 10.140 -9.296 -39.212 1.00 86.19 283 SER A O 1
ATOM 2181 N N . LYS A 1 284 ? 9.646 -9.888 -37.112 1.00 90.06 284 LYS A N 1
ATOM 2182 C CA . LYS A 1 284 ? 10.266 -11.219 -37.199 1.00 90.06 284 LYS A CA 1
ATOM 2183 C C . LYS A 1 284 ? 9.250 -12.257 -37.665 1.00 90.06 284 LYS A C 1
ATOM 2185 O O . LYS A 1 284 ? 8.063 -12.144 -37.399 1.00 90.06 284 LYS A O 1
ATOM 2190 N N . ALA A 1 285 ? 9.724 -13.344 -38.275 1.00 87.19 285 ALA A N 1
ATOM 2191 C CA . ALA A 1 285 ? 8.865 -14.469 -38.666 1.00 87.19 285 ALA A CA 1
ATOM 2192 C C . ALA A 1 285 ? 8.352 -15.306 -37.470 1.00 87.19 285 ALA A C 1
ATOM 2194 O O . ALA A 1 285 ? 7.435 -16.118 -37.615 1.00 87.19 285 ALA A O 1
ATOM 2195 N N . ARG A 1 286 ? 8.962 -15.153 -36.287 1.00 91.06 286 ARG A N 1
ATOM 2196 C CA . ARG A 1 286 ? 8.646 -15.905 -35.068 1.00 91.06 286 ARG A CA 1
ATOM 2197 C C . ARG A 1 286 ? 9.128 -15.145 -33.830 1.00 91.06 286 ARG A C 1
ATOM 2199 O O . ARG A 1 286 ? 10.183 -14.517 -33.878 1.00 91.06 286 ARG A O 1
ATOM 2206 N N . CYS A 1 287 ? 8.410 -15.305 -32.721 1.00 89.50 287 CYS A N 1
ATOM 2207 C CA . CYS A 1 287 ? 8.878 -14.978 -31.374 1.00 89.50 287 CYS A CA 1
ATOM 2208 C C . CYS A 1 287 ? 8.811 -16.210 -30.452 1.00 89.50 287 CYS A C 1
ATOM 2210 O O . CYS A 1 287 ? 8.379 -17.298 -30.854 1.00 89.50 287 CYS A O 1
ATOM 2212 N N . ASP A 1 288 ? 9.174 -16.029 -29.185 1.00 87.12 288 ASP A N 1
ATOM 2213 C CA . ASP A 1 288 ? 9.128 -17.089 -28.169 1.00 87.12 288 ASP A CA 1
ATOM 2214 C C . ASP A 1 288 ? 7.710 -17.630 -27.919 1.00 87.12 288 ASP A C 1
ATOM 2216 O O . ASP A 1 288 ? 7.539 -18.765 -27.478 1.00 87.12 288 ASP A O 1
ATOM 2220 N N . ARG A 1 289 ? 6.676 -16.842 -28.247 1.00 85.06 289 ARG A N 1
ATOM 2221 C CA . ARG A 1 289 ? 5.259 -17.200 -28.057 1.00 85.06 289 ARG A CA 1
ATOM 2222 C C . ARG A 1 289 ? 4.648 -17.939 -29.250 1.00 85.06 289 ARG A C 1
ATOM 2224 O O . ARG A 1 289 ? 3.566 -18.501 -29.113 1.00 85.06 289 ARG A O 1
ATOM 2231 N N . GLY A 1 290 ? 5.304 -17.939 -30.412 1.00 90.62 290 GLY A N 1
ATOM 2232 C CA . GLY A 1 290 ? 4.804 -18.624 -31.603 1.00 90.62 290 GLY A CA 1
ATOM 2233 C C . GLY A 1 290 ? 5.227 -17.991 -32.925 1.00 90.62 290 GLY A C 1
ATOM 2234 O O . GLY A 1 290 ? 5.953 -16.998 -32.973 1.00 90.62 290 GLY A O 1
ATOM 2235 N N . LEU A 1 291 ? 4.760 -18.597 -34.013 1.00 92.75 291 LEU A N 1
ATOM 2236 C CA . LEU A 1 291 ? 4.945 -18.109 -35.377 1.00 92.75 291 LEU A CA 1
ATOM 2237 C C . LEU A 1 291 ? 4.131 -16.840 -35.640 1.00 92.75 291 LEU A C 1
ATOM 2239 O O . LEU A 1 291 ? 3.008 -16.697 -35.148 1.00 92.75 291 LEU A O 1
ATOM 2243 N N . HIS A 1 292 ? 4.692 -15.957 -36.461 1.00 93.88 292 HIS A N 1
ATOM 2244 C CA . HIS A 1 292 ? 4.050 -14.734 -36.938 1.00 93.88 292 HIS A CA 1
ATOM 2245 C C . HIS A 1 292 ? 3.431 -14.979 -38.311 1.00 93.88 292 HIS A C 1
ATOM 2247 O O . HIS A 1 292 ? 3.886 -14.476 -39.335 1.00 93.88 292 HIS A O 1
ATOM 2253 N N . ASN A 1 293 ? 2.396 -15.811 -38.326 1.00 92.12 293 ASN A N 1
ATOM 2254 C CA . ASN A 1 293 ? 1.549 -16.029 -39.490 1.00 92.12 293 ASN A CA 1
ATOM 2255 C C . ASN A 1 293 ? 0.120 -15.646 -39.122 1.00 92.12 293 ASN A C 1
ATOM 2257 O O . ASN A 1 293 ? -0.243 -15.784 -37.955 1.00 92.12 293 ASN A O 1
ATOM 2261 N N . CYS A 1 294 ? -0.696 -15.245 -40.091 1.00 90.81 294 CYS A N 1
ATOM 2262 C CA . CYS A 1 294 ? -2.125 -15.046 -39.872 1.00 90.81 294 CYS A CA 1
ATOM 2263 C C . CYS A 1 294 ? -2.764 -16.320 -39.290 1.00 90.81 294 CYS A C 1
ATOM 2265 O O . CYS A 1 294 ? -2.443 -17.426 -39.721 1.00 90.81 294 CYS A O 1
ATOM 2267 N N . TRP A 1 295 ? -3.657 -16.183 -38.310 1.00 92.00 295 TRP A N 1
ATOM 2268 C CA . TRP A 1 295 ? -4.338 -17.322 -37.684 1.00 92.00 295 TRP A CA 1
ATOM 2269 C C . TRP A 1 295 ? -5.648 -17.757 -38.357 1.00 92.00 295 TRP A C 1
ATOM 2271 O O . TRP A 1 295 ? -6.255 -18.716 -37.890 1.00 92.00 295 TRP A O 1
ATOM 2281 N N . HIS A 1 296 ? -6.093 -17.100 -39.435 1.00 90.12 296 HIS A N 1
ATOM 2282 C CA . HIS A 1 296 ? -7.281 -17.532 -40.179 1.00 90.12 296 HIS A CA 1
ATOM 2283 C C . HIS A 1 296 ? -6.999 -18.871 -40.868 1.00 90.12 296 HIS A C 1
ATOM 2285 O O . HIS A 1 296 ? -5.964 -19.009 -41.533 1.00 90.12 296 HIS A O 1
ATOM 2291 N N . LYS A 1 297 ? -7.911 -19.840 -40.716 1.00 86.00 297 LYS A N 1
ATOM 2292 C CA . LYS A 1 297 ? -7.746 -21.236 -41.167 1.00 86.00 297 LYS A CA 1
ATOM 2293 C C . LYS A 1 297 ? -7.314 -21.348 -42.630 1.00 86.00 297 LYS A C 1
ATOM 2295 O O . LYS A 1 297 ? -6.398 -22.114 -42.922 1.00 86.00 297 LYS A O 1
ATOM 2300 N N . ASP A 1 298 ? -7.912 -20.534 -43.496 1.00 85.19 298 ASP A N 1
ATOM 2301 C CA . ASP A 1 298 ? -7.687 -20.580 -44.948 1.00 85.19 298 ASP A CA 1
ATOM 2302 C C . ASP A 1 298 ? -6.600 -19.615 -45.453 1.00 85.19 298 ASP A C 1
ATOM 2304 O O . ASP A 1 298 ? -6.254 -19.635 -46.631 1.00 85.19 298 ASP A O 1
ATOM 2308 N N . CYS A 1 299 ? -6.021 -18.778 -44.580 1.00 86.81 299 CYS A N 1
ATOM 2309 C CA . CYS A 1 299 ? -4.995 -17.805 -44.974 1.00 86.81 299 CYS A CA 1
ATOM 2310 C C . CYS A 1 299 ? -3.587 -18.268 -44.583 1.00 86.81 299 CYS A C 1
ATOM 2312 O O . CYS A 1 299 ? -2.736 -18.487 -45.444 1.00 86.81 299 CYS A O 1
ATOM 2314 N N . LEU A 1 300 ? -3.314 -18.392 -43.276 1.00 84.31 300 LEU A N 1
ATOM 2315 C CA . LEU A 1 300 ? -2.014 -18.799 -42.710 1.00 84.31 300 LEU A CA 1
ATOM 2316 C C . LEU A 1 300 ? -0.772 -18.073 -43.286 1.00 84.31 300 LEU A C 1
ATOM 2318 O O . LEU A 1 300 ? 0.359 -18.573 -43.189 1.00 84.31 300 LEU A O 1
ATOM 2322 N N . LYS A 1 301 ? -0.963 -16.880 -43.870 1.00 86.88 301 LYS A N 1
ATOM 2323 C CA . LYS A 1 301 ? 0.076 -16.102 -44.555 1.00 86.88 301 LYS A CA 1
ATOM 2324 C C . LYS A 1 301 ? 1.166 -15.666 -43.576 1.00 86.88 301 LYS A C 1
ATOM 2326 O O . LYS A 1 301 ? 0.878 -15.177 -42.487 1.00 86.88 301 LYS A O 1
ATOM 2331 N N . LYS A 1 302 ? 2.430 -15.844 -43.967 1.00 89.62 302 LYS A N 1
ATOM 2332 C CA . LYS A 1 302 ? 3.602 -15.463 -43.161 1.00 89.62 302 LYS A CA 1
ATOM 2333 C C . LYS A 1 302 ? 3.741 -13.941 -43.080 1.00 89.62 302 LYS A C 1
ATOM 2335 O O . LYS A 1 302 ? 3.582 -13.264 -44.090 1.00 89.62 302 LYS A O 1
ATOM 2340 N N . GLY A 1 303 ? 4.099 -13.438 -41.902 1.00 86.62 303 GLY A N 1
ATOM 2341 C CA . GLY A 1 303 ? 4.491 -12.046 -41.670 1.00 86.62 303 GLY A CA 1
ATOM 2342 C C . GLY A 1 303 ? 3.354 -11.025 -41.684 1.00 86.62 303 GLY A C 1
ATOM 2343 O O . GLY A 1 303 ? 3.635 -9.840 -41.579 1.00 86.62 303 GLY A O 1
ATOM 2344 N N . VAL A 1 304 ? 2.093 -11.455 -41.800 1.00 88.69 304 VAL A N 1
ATOM 2345 C CA . VAL A 1 304 ? 0.927 -10.558 -41.784 1.00 88.69 304 VAL A CA 1
ATOM 2346 C C . VAL A 1 304 ? 0.008 -10.966 -40.632 1.00 88.69 304 VAL A C 1
ATOM 2348 O O . VAL A 1 304 ? -0.399 -12.133 -40.586 1.00 88.69 304 VAL A O 1
ATOM 2351 N N . PRO A 1 305 ? -0.302 -10.065 -39.685 1.00 89.94 305 PRO A N 1
ATOM 2352 C CA . PRO A 1 305 ? -1.201 -10.366 -38.581 1.00 89.94 305 PRO A CA 1
ATOM 2353 C C . PRO A 1 305 ? -2.655 -10.386 -39.053 1.00 89.94 305 PRO A C 1
ATOM 2355 O O . PRO A 1 305 ? -3.012 -9.724 -40.024 1.00 89.94 305 PRO A O 1
ATOM 2358 N N . TYR A 1 306 ? -3.517 -11.120 -38.350 1.00 88.19 306 TYR A N 1
ATOM 2359 C CA . TYR A 1 306 ? -4.936 -11.207 -38.699 1.00 88.19 306 TYR A CA 1
ATOM 2360 C C . TYR A 1 306 ? -5.641 -9.849 -38.783 1.00 88.19 306 TYR A C 1
ATOM 2362 O O . TYR A 1 306 ? -6.407 -9.635 -39.715 1.00 88.19 306 TYR A O 1
ATOM 2370 N N . CYS A 1 307 ? -5.362 -8.926 -37.855 1.00 83.88 307 CYS A N 1
ATOM 2371 C CA . CYS A 1 307 ? -5.981 -7.598 -37.834 1.00 83.88 307 CYS A CA 1
ATOM 2372 C C . CYS A 1 307 ? -5.673 -6.738 -39.074 1.00 83.88 307 CYS A C 1
ATOM 2374 O O . CYS A 1 307 ? -6.434 -5.828 -39.383 1.00 83.88 307 CYS A O 1
ATOM 2376 N N . GLU A 1 308 ? -4.587 -7.029 -39.793 1.00 84.69 308 GLU A N 1
ATOM 2377 C CA . GLU A 1 308 ? -4.177 -6.316 -41.013 1.00 84.69 308 GLU A CA 1
ATOM 2378 C C . GLU A 1 308 ? -4.348 -7.181 -42.270 1.00 84.69 308 GLU A C 1
ATOM 2380 O O . GLU A 1 308 ? -4.074 -6.745 -43.391 1.00 84.69 308 GLU A O 1
ATOM 2385 N N . CYS A 1 309 ? -4.793 -8.428 -42.107 1.00 84.88 309 CYS A N 1
ATOM 2386 C CA . CYS A 1 309 ? -4.985 -9.350 -43.207 1.00 84.88 309 CYS A CA 1
ATOM 2387 C C . CYS A 1 309 ? -6.427 -9.251 -43.719 1.00 84.88 309 CYS A C 1
ATOM 2389 O O . CYS A 1 309 ? -7.388 -9.366 -42.961 1.00 84.88 309 CYS A O 1
ATOM 2391 N N . ARG A 1 310 ? -6.583 -9.030 -45.028 1.00 81.38 310 ARG A N 1
ATOM 2392 C CA . ARG A 1 310 ? -7.892 -9.035 -45.687 1.00 81.38 310 ARG A CA 1
ATOM 2393 C C . ARG A 1 310 ? -8.285 -10.478 -45.992 1.00 81.38 310 ARG A C 1
ATOM 2395 O O . ARG A 1 310 ? -7.699 -11.093 -46.880 1.00 81.38 310 ARG A O 1
ATOM 2402 N N . HIS A 1 311 ? -9.251 -10.999 -45.245 1.00 75.12 311 HIS A N 1
ATOM 2403 C CA . HIS A 1 311 ? -9.878 -12.293 -45.506 1.00 75.12 311 HIS A CA 1
ATOM 2404 C C . HIS A 1 311 ? -11.123 -12.040 -46.358 1.00 75.12 311 HIS A C 1
ATOM 2406 O O . HIS A 1 311 ? -11.933 -11.184 -46.007 1.00 75.12 311 HIS A O 1
ATOM 2412 N N . SER A 1 312 ? -11.184 -12.689 -47.521 1.00 57.56 312 SER A N 1
ATOM 2413 C CA . SER A 1 312 ? -12.337 -12.674 -48.432 1.00 57.56 312 SER A CA 1
ATOM 2414 C C . SER A 1 312 ? -13.181 -13.910 -48.184 1.00 57.56 312 SER A C 1
ATOM 2416 O O . SER A 1 312 ? -12.550 -14.967 -47.958 1.00 57.56 312 SER A O 1
#

Sequence (312 aa):
MTSTLLESEAEFLARAREIGMDDGFVKSLQAAGIKTFGKLAYICAVSPQSGDDTPLIQAVQKLLSRDLTPGGLKISKRHSDLECDVRGELRLREAFTRRALAFDQIGLMSFVAQEAWHTYLFDSVTRDPPPGHKFTSIAQALNADRELWQILAQESRGSIKVIGGVKPPLDVFIERLQTHTRVNVCLANLPQATGGGKGDKGDRGGKADGKGDREGKGRGGRGKGRGDKGGQKRKWDDAQVDPKRAEILQLLKEMPKDCVSRMPKTRQFLCVLFQHGKCPDQSKARCDRGLHNCWHKDCLKKGVPYCECRHS

Secondary structure (DSSP, 8-state):
--HHHHT-HHHHHHHHHHTT--HHHHHHHHHTT--SHHHHHTS----TTS---HHHHHHHHHHHTS---TTT------PPP------SHHHHHHHHHHHHHHHHHTTSS-HHHHHHHHHHHHHHHHSPPPTTBPPPPHHHHHHHHHHHHHHHHHHTTTT----TTS--TTHHHHHHHTT-HHHHHHTSPPB----------------------------------------------TT---HHHHHHHHHHHTPPTTB-SB-TTT-PBB-HHHHTT--TTTTSSEETTEE-B--BTTT--BT--GGG----

Foldseek 3Di:
DPVCQQADLVNVVVVCVVQPHDPVLLVLCVVLVNRGNVSLPPLFPDDPPPPDCPRVQVSVCVSSVDDDDPVNPCSPDPPPPPDFDCPDDVSVLVVQLVVLVVCCVVLQAHSVLSVVLVVLLVCLQPDDADPQFDGFDPVLSVVLVVVLVVVLVVVCPPVQDRDPPDHRRSSVSSNVSSPPPVSVVSSHTGGDPPPDPDDDPDDDDDDDDDDDDDDDDDDDDDDDDPDPPPDPPPPPPPPDCPVVNVVLVVLVVVDDDQFDQADPPPRWGEQSCLLVVNDPPLQDQADPRTGNFERGNPGRHTSAHNVRDDDD